Protein AF-A0A2N2QBE4-F1 (afdb_monomer_lite)

pLDDT: mean 78.15, std 9.11, range [34.5, 91.31]

Foldseek 3Di:
DLQVQLVVLQVQLCVVLVVCVVVVNNLCNVLSNLRSNVRSVCSVVPDVVLVPDPVNVVSVVVSVVSVVVVCCDPQCLNPPLSLVLLVVQLVLLCCLCVQAPDPDPVSVVLSVQLNVLSVCLSVVSVVVVVVLVVCCVPVNPVVSVVVVVVCQVQAPPQRSNLVSVVVSCVRGVRSCPPDDPSSVVVSVVSVVRGD

Sequence (195 aa):
MQIAFALLSFISGSFLAFKSGIAGVWWAIPAFLLCGLMVASWFIFGFIQSLKSWIWEFLSGVMMICFVFAVIFHHPGLDTSVQKAHSELFVLFQDIRSQCRSPNLITDDLQLHGMQTCGQASTYGLMDAATELWKAIYFGPGASLLDGANSLANGSNKDRCFEKYVEAKKICPVAFSTLNQETLSTLARMGVTAP

Structure (mmCIF, N/CA/C/O backbone):
data_AF-A0A2N2QBE4-F1
#
_entry.id   AF-A0A2N2QBE4-F1
#
loop_
_atom_site.group_PDB
_atom_site.id
_atom_site.type_symbol
_atom_site.label_atom_id
_atom_site.label_alt_id
_atom_site.label_comp_id
_atom_site.label_asym_id
_atom_site.label_entity_id
_atom_site.label_seq_id
_atom_site.pdbx_PDB_ins_code
_atom_site.Cartn_x
_atom_site.Cartn_y
_atom_site.Cartn_z
_atom_site.occupancy
_atom_site.B_iso_or_equiv
_atom_site.auth_seq_id
_atom_site.auth_comp_id
_atom_site.auth_asym_id
_atom_site.auth_atom_id
_atom_site.pdbx_PDB_model_num
ATOM 1 N N . MET A 1 1 ? 25.974 13.956 -20.849 1.00 77.25 1 MET A N 1
ATOM 2 C CA . MET A 1 1 ? 24.670 14.220 -20.193 1.00 77.25 1 MET A CA 1
ATOM 3 C C . MET A 1 1 ? 23.813 12.958 -20.070 1.00 77.25 1 MET A C 1
ATOM 5 O O . MET A 1 1 ? 23.398 12.648 -18.967 1.00 77.25 1 MET A O 1
ATOM 9 N N . GLN A 1 2 ? 23.616 12.178 -21.140 1.00 81.75 2 GLN A N 1
ATOM 10 C CA . GLN A 1 2 ? 22.804 10.942 -21.131 1.00 81.75 2 GLN A CA 1
ATOM 11 C C . GLN A 1 2 ? 23.247 9.883 -20.098 1.00 81.75 2 GLN A C 1
ATOM 13 O O . GLN A 1 2 ? 22.411 9.332 -19.392 1.00 81.75 2 GLN A O 1
ATOM 18 N N . ILE A 1 3 ? 24.559 9.666 -19.933 1.00 85.00 3 ILE A N 1
ATOM 19 C CA . ILE A 1 3 ? 25.109 8.710 -18.948 1.00 85.00 3 ILE A CA 1
ATOM 20 C C . ILE A 1 3 ? 24.747 9.101 -17.506 1.00 85.00 3 ILE A C 1
ATOM 22 O O . ILE A 1 3 ? 24.450 8.237 -16.687 1.00 85.00 3 ILE A O 1
ATOM 26 N N . ALA A 1 4 ? 24.722 10.402 -17.197 1.00 87.56 4 ALA A N 1
ATOM 27 C CA . ALA A 1 4 ? 24.364 10.879 -15.864 1.00 87.56 4 ALA A CA 1
ATOM 28 C C . ALA A 1 4 ? 22.892 10.575 -15.538 1.00 87.56 4 ALA A C 1
ATOM 30 O O . ALA A 1 4 ? 22.599 10.084 -14.452 1.00 87.56 4 ALA A O 1
ATOM 31 N N . PHE A 1 5 ? 21.979 10.781 -16.496 1.00 86.88 5 PHE A N 1
ATOM 32 C CA . PHE A 1 5 ? 20.566 10.419 -16.337 1.00 86.88 5 PHE A CA 1
ATOM 33 C C . PHE A 1 5 ? 20.359 8.904 -16.221 1.00 86.88 5 PHE A C 1
ATOM 35 O O . PHE A 1 5 ? 19.570 8.460 -15.386 1.00 86.88 5 PHE A O 1
ATOM 42 N N . ALA A 1 6 ? 21.105 8.103 -16.986 1.00 84.88 6 ALA A N 1
ATOM 43 C CA . ALA A 1 6 ? 21.049 6.647 -16.885 1.00 84.88 6 ALA A CA 1
ATOM 44 C C . ALA A 1 6 ? 21.483 6.146 -15.495 1.00 84.88 6 ALA A C 1
ATOM 46 O O . ALA A 1 6 ? 20.780 5.343 -14.882 1.00 84.88 6 ALA A O 1
ATOM 47 N N . LEU A 1 7 ? 22.591 6.673 -14.958 1.00 87.25 7 LEU A N 1
ATOM 48 C CA . LEU A 1 7 ? 23.069 6.329 -13.614 1.00 87.25 7 LEU A CA 1
ATOM 49 C C . LEU A 1 7 ? 22.073 6.742 -12.529 1.00 87.25 7 LEU A C 1
ATOM 51 O O . LEU A 1 7 ? 21.790 5.956 -11.630 1.00 87.25 7 LEU A O 1
ATOM 55 N N . LEU A 1 8 ? 21.502 7.943 -12.631 1.00 89.25 8 LEU A N 1
ATOM 56 C CA . LEU A 1 8 ? 20.540 8.448 -11.650 1.00 89.25 8 LEU A CA 1
ATOM 57 C C . LEU A 1 8 ? 19.269 7.579 -11.614 1.00 89.25 8 LEU A C 1
ATOM 59 O O . LEU A 1 8 ? 18.776 7.250 -10.537 1.00 89.25 8 LEU A O 1
ATOM 63 N N . SER A 1 9 ? 18.806 7.130 -12.784 1.00 86.25 9 SER A N 1
ATOM 64 C CA . SER A 1 9 ? 17.664 6.212 -12.931 1.00 86.25 9 SER A CA 1
ATOM 65 C C . SER A 1 9 ? 17.947 4.817 -12.358 1.00 86.25 9 SER A C 1
ATOM 67 O O . SER A 1 9 ? 17.084 4.193 -11.744 1.00 86.25 9 SER A O 1
ATOM 69 N N . PHE A 1 10 ? 19.169 4.313 -12.533 1.00 89.06 10 PHE A N 1
ATOM 70 C CA . PHE A 1 10 ? 19.567 3.018 -11.983 1.00 89.06 10 PHE A CA 1
ATOM 71 C C . PHE A 1 10 ? 19.723 3.061 -10.454 1.00 89.06 10 PHE A C 1
ATOM 73 O O . PHE A 1 10 ? 19.298 2.140 -9.750 1.00 89.06 10 PHE A O 1
ATOM 80 N N . ILE A 1 11 ? 20.289 4.152 -9.928 1.00 90.31 11 ILE A N 1
ATOM 81 C CA . ILE A 1 11 ? 20.437 4.375 -8.484 1.00 90.31 11 ILE A CA 1
ATOM 82 C C . ILE A 1 11 ? 19.062 4.470 -7.816 1.00 90.31 11 ILE A C 1
ATOM 84 O O . ILE A 1 11 ? 18.855 3.842 -6.778 1.00 90.31 11 ILE A O 1
ATOM 88 N N . SER A 1 12 ? 18.103 5.188 -8.412 1.00 88.56 12 SER A N 1
ATOM 89 C CA . SER A 1 12 ? 16.747 5.285 -7.856 1.00 88.56 12 SER A CA 1
ATOM 90 C C . SER A 1 12 ? 16.028 3.931 -7.843 1.00 88.56 12 SER A C 1
ATOM 92 O O . SER A 1 12 ? 15.445 3.566 -6.821 1.00 88.56 12 SER A O 1
ATOM 94 N N . GLY A 1 13 ? 16.140 3.139 -8.916 1.00 84.25 13 GLY A N 1
ATOM 95 C CA . GLY A 1 13 ? 15.607 1.772 -8.964 1.00 84.25 13 GLY A CA 1
ATOM 96 C C . GLY A 1 13 ? 16.224 0.855 -7.902 1.00 84.25 13 GLY A C 1
ATOM 97 O O . GLY A 1 13 ? 15.510 0.127 -7.213 1.00 84.25 13 GLY A O 1
ATOM 98 N N . SER A 1 14 ? 17.540 0.946 -7.696 1.00 88.25 14 SER A N 1
ATOM 99 C CA . SER A 1 14 ? 18.256 0.167 -6.673 1.00 88.25 14 SER A CA 1
ATOM 100 C C . SER A 1 14 ? 17.854 0.566 -5.249 1.00 88.25 14 SER A C 1
ATOM 102 O O . SER A 1 14 ? 17.670 -0.292 -4.385 1.00 88.25 14 SER A O 1
ATOM 104 N N . PHE A 1 15 ? 17.662 1.865 -5.001 1.00 91.31 15 PHE A N 1
ATOM 105 C CA . PHE A 1 15 ? 17.194 2.374 -3.712 1.00 91.31 15 PHE A CA 1
ATOM 106 C C . PHE A 1 15 ? 15.776 1.884 -3.381 1.00 91.31 15 PHE A C 1
ATOM 108 O O . PHE A 1 15 ? 15.515 1.439 -2.261 1.00 91.31 15 PHE A O 1
ATOM 115 N N . LEU A 1 16 ? 14.868 1.900 -4.364 1.00 86.12 16 LEU A N 1
ATOM 116 C CA . LEU A 1 16 ? 13.511 1.367 -4.212 1.00 86.12 16 LEU A CA 1
ATOM 117 C C . LEU A 1 16 ? 13.516 -0.145 -3.954 1.00 86.12 16 LEU A C 1
ATOM 119 O O . LEU A 1 16 ? 12.806 -0.613 -3.064 1.00 86.12 16 LEU A O 1
ATOM 123 N N . ALA A 1 17 ? 14.362 -0.895 -4.663 1.00 85.50 17 ALA A N 1
ATOM 124 C CA . ALA A 1 17 ? 14.532 -2.329 -4.445 1.00 85.50 17 ALA A CA 1
ATOM 125 C C . ALA A 1 17 ? 15.004 -2.640 -3.013 1.00 85.50 17 ALA A C 1
ATOM 127 O O . ALA A 1 17 ? 14.456 -3.527 -2.358 1.00 85.50 17 ALA A O 1
ATOM 128 N N . PHE A 1 18 ? 15.956 -1.865 -2.486 1.00 89.31 18 PHE A N 1
ATOM 129 C CA . PHE A 1 18 ? 16.427 -2.011 -1.107 1.00 89.31 18 PHE A CA 1
ATOM 130 C C . PHE A 1 18 ? 15.320 -1.730 -0.081 1.00 89.31 18 PHE A C 1
ATOM 132 O O . PHE A 1 18 ? 15.092 -2.535 0.824 1.00 89.31 18 PHE A O 1
ATOM 139 N N . LYS A 1 19 ? 14.572 -0.631 -0.252 1.00 86.06 19 LYS A N 1
ATOM 140 C CA . LYS A 1 19 ? 13.437 -0.293 0.623 1.00 86.06 19 LYS A CA 1
ATOM 141 C C . LYS A 1 19 ? 12.361 -1.386 0.602 1.00 86.06 19 LYS A C 1
ATOM 143 O O . LYS A 1 19 ? 11.826 -1.739 1.650 1.00 86.06 19 LYS A O 1
ATOM 148 N N . SER A 1 20 ? 12.086 -1.950 -0.573 1.00 82.31 20 SER A N 1
ATOM 149 C CA . SER A 1 20 ? 11.148 -3.064 -0.743 1.00 82.31 20 SER A CA 1
ATOM 150 C C . SER A 1 20 ? 11.601 -4.334 -0.020 1.00 82.31 20 SER A C 1
ATOM 152 O O . SER A 1 20 ? 10.779 -5.026 0.580 1.00 82.31 20 SER A O 1
ATOM 154 N N . GLY A 1 21 ? 12.906 -4.627 -0.036 1.00 82.19 21 GLY A N 1
ATOM 155 C CA . GLY A 1 21 ? 13.478 -5.756 0.698 1.00 82.19 21 GLY A CA 1
ATOM 156 C C . GLY A 1 21 ? 13.305 -5.621 2.210 1.00 82.19 21 GLY A C 1
ATOM 157 O O . GLY A 1 21 ? 12.902 -6.578 2.865 1.00 82.19 21 GLY A O 1
ATOM 158 N N . ILE A 1 22 ? 13.507 -4.418 2.757 1.00 85.00 22 ILE A N 1
ATOM 159 C CA . ILE A 1 22 ? 13.263 -4.142 4.185 1.00 85.00 22 ILE A CA 1
ATOM 160 C C . ILE A 1 22 ? 11.777 -4.293 4.534 1.00 85.00 22 ILE A C 1
ATOM 162 O O . ILE A 1 22 ? 11.444 -4.806 5.599 1.00 85.00 22 ILE A O 1
ATOM 166 N N . ALA A 1 23 ? 10.880 -3.890 3.632 1.00 74.31 23 ALA A N 1
ATOM 167 C CA . ALA A 1 23 ? 9.438 -4.045 3.814 1.00 74.31 23 ALA A CA 1
ATOM 168 C C . ALA A 1 23 ? 8.954 -5.511 3.717 1.00 74.31 23 ALA A C 1
ATOM 170 O O . ALA A 1 23 ? 7.768 -5.769 3.910 1.00 74.31 23 ALA A O 1
ATOM 171 N N . GLY A 1 24 ? 9.842 -6.471 3.421 1.00 74.88 24 GLY A N 1
ATOM 172 C CA . GLY A 1 24 ? 9.498 -7.888 3.273 1.00 74.88 24 GLY A CA 1
ATOM 173 C C . GLY A 1 24 ? 8.773 -8.219 1.965 1.00 74.88 24 GLY A C 1
ATOM 174 O O . GLY A 1 24 ? 8.247 -9.320 1.813 1.00 74.88 24 GLY A O 1
ATOM 175 N N . VAL A 1 25 ? 8.751 -7.289 1.007 1.00 76.00 25 VAL A N 1
ATOM 176 C CA . VAL A 1 25 ? 8.071 -7.436 -0.286 1.00 76.00 25 VAL A CA 1
ATOM 177 C C . VAL A 1 25 ? 9.084 -7.930 -1.322 1.00 76.00 25 VAL A C 1
ATOM 179 O O . VAL A 1 25 ? 9.572 -7.182 -2.174 1.00 76.00 25 VAL A O 1
ATOM 182 N N . TRP A 1 26 ? 9.456 -9.207 -1.212 1.00 78.31 26 TRP A N 1
ATOM 183 C CA . TRP A 1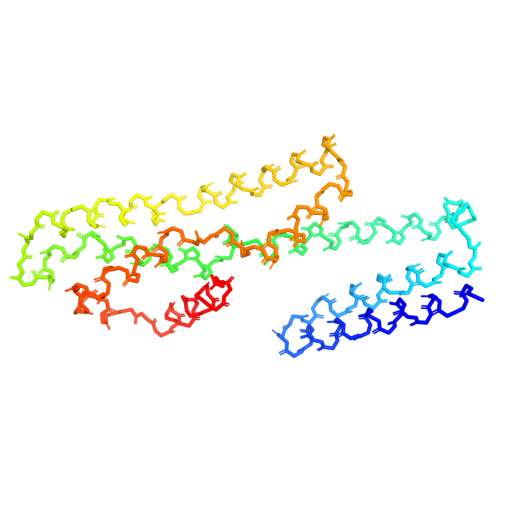 26 ? 10.558 -9.810 -1.977 1.00 78.31 26 TRP A CA 1
ATOM 184 C C . TRP A 1 26 ? 10.306 -9.857 -3.489 1.00 78.31 26 TRP A C 1
ATOM 186 O O . TRP A 1 26 ? 11.241 -9.718 -4.276 1.00 78.31 26 TRP A O 1
ATOM 196 N N . TRP A 1 27 ? 9.046 -9.990 -3.910 1.00 75.94 27 TRP A N 1
ATOM 197 C CA . TRP A 1 27 ? 8.657 -10.020 -5.325 1.00 75.94 27 TRP A CA 1
ATOM 198 C C . TRP A 1 27 ? 8.819 -8.674 -6.040 1.00 75.94 27 TRP A C 1
ATOM 200 O O . TRP A 1 27 ? 8.993 -8.649 -7.256 1.00 75.94 27 TRP A O 1
ATOM 210 N N . ALA A 1 28 ? 8.813 -7.556 -5.312 1.00 76.38 28 ALA A N 1
ATOM 211 C CA . ALA A 1 28 ? 8.951 -6.230 -5.913 1.00 76.38 28 ALA A CA 1
ATOM 212 C C . ALA A 1 28 ? 10.421 -5.820 -6.150 1.00 76.38 28 ALA A C 1
ATOM 214 O O . ALA A 1 28 ? 10.692 -4.958 -6.984 1.00 76.38 28 ALA A O 1
ATOM 215 N N . ILE A 1 29 ? 11.387 -6.486 -5.503 1.00 81.06 29 ILE A N 1
ATOM 216 C CA . ILE A 1 29 ? 12.831 -6.261 -5.699 1.00 81.06 29 ILE A CA 1
ATOM 217 C C . ILE A 1 29 ? 13.250 -6.415 -7.177 1.00 81.06 29 ILE A C 1
ATOM 219 O O . ILE A 1 29 ? 13.804 -5.459 -7.732 1.00 81.06 29 ILE A O 1
ATOM 223 N N . PRO A 1 30 ? 13.000 -7.562 -7.851 1.00 82.69 30 PRO A N 1
ATOM 224 C CA . PRO A 1 30 ? 13.382 -7.722 -9.253 1.00 82.69 30 PRO A CA 1
ATOM 225 C C . PRO A 1 30 ? 12.632 -6.750 -10.170 1.00 82.69 30 PRO A C 1
ATOM 227 O O . PRO A 1 30 ? 13.209 -6.288 -11.151 1.00 82.69 30 PRO A O 1
ATOM 230 N N . ALA A 1 31 ? 11.391 -6.381 -9.835 1.00 81.50 31 ALA A N 1
ATOM 231 C CA . ALA A 1 31 ? 10.613 -5.428 -10.620 1.00 81.50 31 ALA A CA 1
ATOM 232 C C . ALA A 1 31 ? 11.242 -4.022 -10.604 1.00 81.50 31 ALA A C 1
ATOM 234 O O . ALA A 1 31 ? 11.448 -3.422 -11.658 1.00 81.50 31 ALA A O 1
ATOM 235 N N . PHE A 1 32 ? 11.633 -3.511 -9.430 1.00 84.25 32 PHE A N 1
ATOM 236 C CA . PHE A 1 32 ? 12.269 -2.193 -9.323 1.00 84.25 32 PHE A CA 1
ATOM 237 C C . PHE A 1 32 ? 13.641 -2.133 -10.001 1.00 84.25 32 PHE A C 1
ATOM 239 O O . PHE A 1 32 ? 13.942 -1.152 -10.686 1.00 84.25 32 PHE A O 1
ATOM 246 N N . LEU A 1 33 ? 14.452 -3.187 -9.866 1.00 86.06 33 LEU A N 1
ATOM 247 C CA . LEU A 1 33 ? 15.745 -3.271 -10.552 1.00 86.06 33 LEU A CA 1
ATOM 248 C C . LEU A 1 33 ? 15.580 -3.291 -12.072 1.00 86.06 33 LEU A C 1
ATOM 250 O O . LEU A 1 33 ? 16.308 -2.599 -12.786 1.00 86.06 33 LEU A O 1
ATOM 254 N N . LEU A 1 34 ? 14.612 -4.059 -12.566 1.00 85.88 34 LEU A N 1
ATOM 255 C CA . LEU A 1 34 ? 14.399 -4.227 -13.996 1.00 85.88 34 LEU A CA 1
ATOM 256 C C . LEU A 1 34 ? 13.769 -2.968 -14.619 1.00 85.88 34 LEU A C 1
ATOM 258 O O . LEU A 1 34 ? 14.213 -2.549 -15.686 1.00 85.88 34 LEU A O 1
ATOM 262 N N . CYS A 1 35 ? 12.880 -2.263 -13.908 1.00 84.50 35 CYS A N 1
ATOM 263 C CA . CYS A 1 35 ? 12.447 -0.913 -14.294 1.00 84.50 35 CYS A CA 1
ATOM 264 C C . CYS A 1 35 ? 13.616 0.082 -14.354 1.00 84.50 35 CYS A C 1
ATOM 266 O O . CYS A 1 35 ? 13.744 0.814 -15.335 1.00 84.50 35 CYS A O 1
ATOM 268 N N . GLY A 1 36 ? 14.494 0.100 -13.344 1.00 85.12 36 GLY A N 1
ATOM 269 C CA . GLY A 1 36 ? 15.669 0.979 -13.332 1.00 85.12 36 GLY A CA 1
ATOM 270 C C . GLY A 1 36 ? 16.608 0.720 -14.515 1.00 85.12 36 GLY A C 1
ATOM 271 O O . GLY A 1 36 ? 17.068 1.661 -15.163 1.00 85.12 36 GLY A O 1
ATOM 272 N N . LEU A 1 37 ? 16.838 -0.555 -14.848 1.00 86.81 37 LEU A N 1
ATOM 273 C CA . LEU A 1 37 ? 17.624 -0.972 -16.013 1.00 86.81 37 LEU A CA 1
ATOM 274 C C . LEU A 1 37 ? 16.976 -0.571 -17.341 1.00 86.81 37 LEU A C 1
ATOM 276 O O . LEU A 1 37 ? 17.679 -0.106 -18.241 1.00 86.81 37 LEU A O 1
ATOM 280 N N . MET A 1 38 ? 15.655 -0.707 -17.472 1.00 84.31 38 MET A N 1
ATOM 281 C CA . MET A 1 38 ? 14.922 -0.270 -18.665 1.00 84.31 38 MET A CA 1
ATOM 282 C C . MET A 1 38 ? 15.018 1.250 -18.842 1.00 84.31 38 MET A C 1
ATOM 284 O O . MET A 1 38 ? 15.425 1.741 -19.890 1.00 84.31 38 MET A O 1
ATOM 288 N N . VAL A 1 39 ? 14.763 2.038 -17.801 1.00 85.62 39 VAL A N 1
ATOM 289 C CA . VAL A 1 39 ? 14.874 3.499 -17.928 1.00 85.62 39 VAL A CA 1
ATOM 290 C C . VAL A 1 39 ? 16.316 3.920 -18.248 1.00 85.62 39 VAL A C 1
ATOM 292 O O . VAL A 1 39 ? 16.537 4.764 -19.117 1.00 85.62 39 VAL A O 1
ATOM 295 N N . ALA A 1 40 ? 17.317 3.290 -17.625 1.00 85.62 40 ALA A N 1
ATOM 296 C CA . ALA A 1 40 ? 18.724 3.580 -17.897 1.00 85.62 40 ALA A CA 1
ATOM 297 C C . ALA A 1 40 ? 19.132 3.253 -19.344 1.00 85.62 40 ALA A C 1
ATOM 299 O O . ALA A 1 40 ? 19.816 4.044 -19.994 1.00 85.62 40 ALA A O 1
ATOM 300 N N . SER A 1 41 ? 18.689 2.111 -19.872 1.00 82.75 41 SER A N 1
ATOM 301 C CA . SER A 1 41 ? 19.000 1.696 -21.244 1.00 82.75 41 SER A CA 1
ATOM 302 C C . SER A 1 41 ? 18.270 2.538 -22.298 1.00 82.75 41 SER A C 1
ATOM 304 O O . SER A 1 41 ? 18.850 2.800 -23.353 1.00 82.75 41 SER A O 1
ATOM 306 N N . TRP A 1 42 ? 17.092 3.089 -21.989 1.00 84.19 42 TRP A N 1
ATOM 307 C CA . TRP A 1 42 ? 16.433 4.103 -22.825 1.00 84.19 42 TRP A CA 1
ATOM 308 C C . TRP A 1 42 ? 17.287 5.354 -23.043 1.00 84.19 42 TRP A C 1
ATOM 310 O O . TRP A 1 42 ? 17.366 5.852 -24.168 1.00 84.19 42 TRP A O 1
ATOM 320 N N . PHE A 1 43 ? 17.962 5.848 -22.002 1.00 85.31 43 PHE A N 1
ATOM 321 C CA . PHE A 1 43 ? 18.844 7.013 -22.127 1.00 85.31 43 PHE A CA 1
ATOM 322 C C . PHE A 1 43 ? 20.120 6.725 -22.929 1.00 85.31 43 PHE A C 1
ATOM 324 O O . PHE A 1 43 ? 20.677 7.653 -23.514 1.00 85.31 43 PHE A O 1
ATOM 331 N N . ILE A 1 44 ? 20.580 5.469 -22.963 1.00 84.62 44 ILE A N 1
ATOM 332 C CA . ILE A 1 44 ? 21.813 5.062 -23.657 1.00 84.62 44 ILE A CA 1
ATOM 333 C C . ILE A 1 44 ? 21.558 4.788 -25.144 1.00 84.62 44 ILE A C 1
ATOM 335 O O . ILE A 1 44 ? 22.287 5.301 -25.988 1.00 84.62 44 ILE A O 1
ATOM 339 N N . PHE A 1 45 ? 20.533 3.997 -25.474 1.00 82.75 45 PHE A N 1
ATOM 340 C CA . PHE A 1 45 ? 20.248 3.575 -26.855 1.00 82.75 45 PHE A CA 1
ATOM 341 C C . PHE A 1 45 ? 19.285 4.510 -27.596 1.00 82.75 45 PHE A C 1
ATOM 343 O O . PHE A 1 45 ? 19.156 4.440 -28.815 1.00 82.75 45 PHE A O 1
ATOM 350 N N . GLY A 1 46 ? 18.604 5.399 -26.875 1.00 78.12 46 GLY A N 1
ATOM 351 C CA . GLY A 1 46 ? 17.579 6.265 -27.436 1.00 78.12 46 GLY A CA 1
ATOM 352 C C . GLY A 1 46 ? 16.220 5.571 -27.580 1.00 78.12 46 GLY A C 1
ATOM 353 O O . GLY A 1 46 ? 16.097 4.357 -27.782 1.00 78.12 46 GLY A O 1
ATOM 354 N N . PHE A 1 47 ? 15.167 6.382 -27.483 1.00 75.38 47 PHE A N 1
ATOM 355 C CA . PHE A 1 47 ? 13.776 5.926 -27.412 1.00 75.38 47 PHE A CA 1
ATOM 356 C C . PHE A 1 47 ? 13.329 5.154 -28.665 1.00 75.38 47 PHE A C 1
ATOM 358 O O . PHE A 1 47 ? 12.747 4.076 -28.571 1.00 75.38 47 PHE A O 1
ATOM 365 N N . ILE A 1 48 ? 13.666 5.665 -29.853 1.00 76.12 48 ILE A N 1
ATOM 366 C CA . ILE A 1 48 ? 13.179 5.124 -31.133 1.00 76.12 48 ILE A CA 1
ATOM 367 C C . ILE A 1 48 ? 13.798 3.755 -31.453 1.00 76.12 48 ILE A C 1
ATOM 369 O O . ILE A 1 48 ? 13.115 2.876 -31.975 1.00 76.12 48 ILE A O 1
ATOM 373 N N . GLN A 1 49 ? 15.078 3.548 -31.129 1.00 77.06 49 GLN A N 1
ATOM 374 C CA . GLN A 1 49 ? 15.740 2.254 -31.336 1.00 77.06 49 GLN A CA 1
ATOM 375 C C . GLN A 1 49 ? 15.265 1.198 -30.338 1.00 77.06 49 GLN A C 1
ATOM 377 O O . GLN A 1 49 ? 15.144 0.030 -30.703 1.00 77.06 49 GLN A O 1
ATOM 382 N N . SER A 1 50 ? 14.926 1.609 -29.116 1.00 73.31 50 SER A N 1
ATOM 383 C CA . SER A 1 50 ? 14.403 0.697 -28.097 1.00 73.31 50 SER A CA 1
ATOM 384 C C . SER A 1 50 ? 13.017 0.158 -28.465 1.00 73.31 50 SER A C 1
ATOM 386 O O . SER A 1 50 ? 12.756 -1.020 -28.265 1.00 73.31 50 SER A O 1
ATOM 388 N N . LEU A 1 51 ? 12.160 0.968 -29.098 1.00 74.38 51 LEU A N 1
ATOM 389 C CA . LEU A 1 51 ? 10.824 0.537 -29.537 1.00 74.38 51 LEU A CA 1
ATOM 390 C C . LEU A 1 51 ? 10.830 -0.502 -30.671 1.00 74.38 51 LEU A C 1
ATOM 392 O O . LEU A 1 51 ? 9.853 -1.221 -30.833 1.00 74.38 51 LEU A O 1
ATOM 396 N N . LYS A 1 52 ? 11.900 -0.585 -31.473 1.00 80.75 52 LYS A N 1
ATOM 397 C CA . LYS A 1 52 ? 11.984 -1.530 -32.605 1.00 80.75 52 LYS A CA 1
ATOM 398 C C . LYS A 1 52 ? 12.515 -2.912 -32.231 1.00 80.75 52 LYS A C 1
ATOM 400 O O . LYS A 1 52 ? 12.506 -3.811 -33.068 1.00 80.75 52 LYS A O 1
ATOM 405 N N . SER A 1 53 ? 13.042 -3.077 -31.024 1.00 84.69 53 SER A N 1
ATOM 406 C CA . SER A 1 53 ? 13.674 -4.325 -30.617 1.00 84.69 53 SER A CA 1
ATOM 407 C C . SER A 1 53 ? 12.650 -5.261 -29.981 1.00 84.69 53 SER A C 1
ATOM 409 O O . SER A 1 53 ? 12.038 -4.926 -28.972 1.00 84.69 53 SER A O 1
ATOM 411 N N . TRP A 1 54 ? 12.538 -6.474 -30.525 1.00 86.50 54 TRP A N 1
ATOM 412 C CA . TRP A 1 54 ? 11.736 -7.576 -29.971 1.00 86.50 54 TRP A CA 1
ATOM 413 C C . TRP A 1 54 ? 11.980 -7.787 -28.466 1.00 86.50 54 TRP A C 1
ATOM 415 O O . TRP A 1 54 ? 11.063 -8.109 -27.715 1.00 86.50 54 TRP A O 1
ATOM 425 N N . ILE A 1 55 ? 13.225 -7.582 -28.010 1.00 84.25 55 ILE A N 1
ATOM 426 C CA . ILE A 1 55 ? 13.609 -7.807 -26.611 1.00 84.25 55 ILE A CA 1
ATOM 427 C C . ILE A 1 55 ? 12.838 -6.846 -25.707 1.00 84.25 55 ILE A C 1
ATOM 429 O O . ILE A 1 55 ? 12.381 -7.237 -24.640 1.00 84.25 55 ILE A O 1
ATOM 433 N N . TRP A 1 56 ? 12.667 -5.601 -26.147 1.00 81.62 56 TRP A N 1
ATOM 434 C CA . TRP A 1 56 ? 11.976 -4.564 -25.393 1.00 81.62 56 TRP A CA 1
ATOM 435 C C . TRP A 1 56 ? 10.471 -4.769 -25.338 1.00 81.62 56 TRP A C 1
ATOM 437 O O . TRP A 1 56 ? 9.867 -4.491 -24.306 1.00 81.62 56 TRP A O 1
ATOM 447 N N . GLU A 1 57 ? 9.886 -5.277 -26.417 1.00 82.25 57 GLU A N 1
ATOM 448 C CA . GLU A 1 57 ? 8.470 -5.635 -26.469 1.00 82.25 57 GLU A CA 1
ATOM 449 C C . GLU A 1 57 ? 8.160 -6.816 -25.539 1.00 82.25 57 GLU A C 1
ATOM 451 O O . GLU A 1 57 ? 7.201 -6.779 -24.770 1.00 82.25 57 GLU A O 1
ATOM 456 N N . PHE A 1 58 ? 9.027 -7.831 -25.514 1.00 85.75 58 PHE A N 1
ATOM 457 C CA . PHE A 1 58 ? 8.892 -8.936 -24.567 1.00 85.75 58 PHE A CA 1
ATOM 458 C C . PHE A 1 58 ? 9.056 -8.463 -23.115 1.00 85.75 58 PHE A C 1
ATOM 460 O O . PHE A 1 58 ? 8.257 -8.807 -22.243 1.00 85.75 58 PHE A O 1
ATOM 467 N N . LEU A 1 59 ? 10.077 -7.645 -22.850 1.00 82.69 59 LEU A N 1
ATOM 468 C CA . LEU A 1 59 ? 10.386 -7.162 -21.506 1.00 82.69 59 LEU A CA 1
ATOM 469 C C . LEU A 1 59 ? 9.281 -6.246 -20.955 1.00 82.69 59 LEU A C 1
ATOM 471 O O . LEU A 1 59 ? 8.937 -6.343 -19.777 1.00 82.69 59 LEU A O 1
ATOM 475 N N . SER A 1 60 ? 8.688 -5.399 -21.804 1.00 80.62 60 SER A N 1
ATOM 476 C CA . SER A 1 60 ? 7.547 -4.558 -21.428 1.00 80.62 60 SER A CA 1
ATOM 477 C C . SER A 1 60 ? 6.284 -5.385 -21.174 1.00 80.62 60 SER A C 1
ATOM 479 O O . SER A 1 60 ? 5.569 -5.106 -20.212 1.00 80.62 60 SER A O 1
ATOM 481 N N . GLY A 1 61 ? 6.045 -6.446 -21.953 1.00 82.25 61 GLY A N 1
ATOM 482 C CA . GLY A 1 61 ? 4.950 -7.390 -21.720 1.00 82.25 61 GLY A CA 1
ATOM 483 C C . GLY A 1 61 ? 5.073 -8.118 -20.378 1.00 82.25 61 GLY A C 1
ATOM 484 O O . GLY A 1 61 ? 4.118 -8.155 -19.602 1.00 82.25 61 GLY A O 1
ATOM 485 N N . VAL A 1 62 ? 6.265 -8.631 -20.053 1.00 82.81 62 VAL A N 1
ATOM 486 C CA . VAL A 1 62 ? 6.539 -9.255 -18.743 1.00 82.81 62 VAL A CA 1
ATOM 487 C C . VAL A 1 62 ? 6.321 -8.252 -17.611 1.00 82.81 62 VAL A C 1
ATOM 489 O O . VAL A 1 62 ? 5.682 -8.578 -16.613 1.00 82.81 62 VAL A O 1
ATOM 492 N N . MET A 1 63 ? 6.789 -7.016 -17.786 1.00 79.38 63 MET A N 1
ATOM 493 C CA . MET A 1 63 ? 6.572 -5.946 -16.817 1.00 79.38 63 MET A CA 1
ATOM 494 C C . MET A 1 63 ? 5.096 -5.643 -16.603 1.00 79.38 63 MET A C 1
ATOM 496 O O . MET A 1 63 ? 4.655 -5.567 -15.459 1.00 79.38 63 MET A O 1
ATOM 500 N N . MET A 1 64 ? 4.318 -5.524 -17.677 1.00 79.12 64 MET A N 1
ATOM 501 C CA . MET A 1 64 ? 2.877 -5.301 -17.591 1.00 79.12 64 MET A CA 1
ATOM 502 C C . MET A 1 64 ? 2.196 -6.407 -16.779 1.00 79.12 64 MET A C 1
ATOM 504 O O . MET A 1 64 ? 1.411 -6.105 -15.884 1.00 79.12 64 MET A O 1
ATOM 508 N N . ILE A 1 65 ? 2.546 -7.672 -17.021 1.00 78.00 65 ILE A N 1
ATOM 509 C CA . ILE A 1 65 ? 2.023 -8.808 -16.253 1.00 78.00 65 ILE A CA 1
ATOM 510 C C . ILE A 1 65 ? 2.412 -8.683 -14.773 1.00 78.00 65 ILE A C 1
ATOM 512 O O . ILE A 1 65 ? 1.544 -8.774 -13.906 1.00 78.00 65 ILE A O 1
ATOM 516 N N . CYS A 1 66 ? 3.684 -8.413 -14.467 1.00 77.50 66 CYS A N 1
ATOM 517 C CA . CYS A 1 66 ? 4.144 -8.212 -13.091 1.00 77.50 66 CYS A CA 1
ATOM 518 C C . CYS A 1 66 ? 3.416 -7.057 -12.390 1.00 77.50 66 CYS A C 1
ATOM 520 O O . CYS A 1 66 ? 3.059 -7.200 -11.224 1.00 77.50 66 CYS A O 1
ATOM 522 N N . PHE A 1 67 ? 3.158 -5.946 -13.085 1.00 71.62 67 PHE A N 1
ATOM 523 C CA . PHE A 1 67 ? 2.399 -4.818 -12.544 1.00 71.62 67 PHE A CA 1
ATOM 524 C C . PHE A 1 67 ? 0.942 -5.184 -12.275 1.00 71.62 67 PHE A C 1
ATOM 526 O O . PHE A 1 67 ? 0.437 -4.864 -11.205 1.00 71.62 67 PHE A O 1
ATOM 533 N N . VAL A 1 68 ? 0.280 -5.895 -13.190 1.00 74.31 68 VAL A N 1
ATOM 534 C CA . VAL A 1 68 ? -1.097 -6.369 -12.979 1.00 74.31 68 VAL A CA 1
ATOM 535 C C . VAL A 1 68 ? -1.162 -7.277 -11.750 1.00 74.31 68 VAL A C 1
ATOM 537 O O . VAL A 1 68 ? -2.004 -7.068 -10.879 1.00 74.31 68 VAL A O 1
ATOM 540 N N . PHE A 1 69 ? -0.236 -8.232 -11.622 1.00 72.88 69 PHE A N 1
ATOM 541 C CA . PHE A 1 69 ? -0.157 -9.081 -10.433 1.00 72.88 69 PHE A CA 1
ATOM 542 C C . PHE A 1 69 ? 0.144 -8.280 -9.165 1.00 72.88 69 PHE A C 1
ATOM 544 O O . PHE A 1 69 ? -0.500 -8.503 -8.144 1.00 72.88 69 PHE A O 1
ATOM 551 N N . ALA A 1 70 ? 1.076 -7.328 -9.219 1.00 70.31 70 ALA A N 1
ATOM 552 C CA . ALA A 1 70 ? 1.399 -6.478 -8.079 1.00 70.31 70 ALA A CA 1
ATOM 553 C C . ALA A 1 70 ? 0.182 -5.666 -7.618 1.00 70.31 70 ALA A C 1
ATOM 555 O O . ALA A 1 70 ? -0.090 -5.623 -6.424 1.00 70.31 70 ALA A O 1
ATOM 556 N N . VAL A 1 71 ? -0.585 -5.086 -8.547 1.00 68.19 71 VAL A N 1
ATOM 557 C CA . VAL A 1 71 ? -1.824 -4.363 -8.229 1.00 68.19 71 VAL A CA 1
ATOM 558 C C . VAL A 1 71 ? -2.833 -5.301 -7.572 1.00 68.19 71 VAL A C 1
ATOM 560 O O . VAL A 1 71 ? -3.370 -4.957 -6.529 1.00 68.19 71 VAL A O 1
ATOM 563 N N . ILE A 1 72 ? -3.046 -6.506 -8.107 1.00 69.06 72 ILE A N 1
ATOM 564 C CA . ILE A 1 72 ? -3.997 -7.475 -7.535 1.00 69.06 72 ILE A CA 1
ATOM 565 C C . ILE A 1 72 ? -3.584 -7.900 -6.117 1.00 69.06 72 ILE A C 1
ATOM 567 O O . ILE A 1 72 ? -4.426 -7.945 -5.225 1.00 69.06 72 ILE A O 1
ATOM 571 N N . PHE A 1 73 ? -2.300 -8.183 -5.888 1.00 67.56 73 PHE A N 1
ATOM 572 C CA . PHE A 1 73 ? -1.801 -8.654 -4.590 1.00 67.56 73 PHE A CA 1
ATOM 573 C C . PHE A 1 73 ? -1.576 -7.546 -3.553 1.00 67.56 73 PHE A C 1
ATOM 575 O O . PHE A 1 73 ? -1.389 -7.855 -2.378 1.00 67.56 73 PHE A O 1
ATOM 582 N N . HIS A 1 74 ? -1.532 -6.274 -3.951 1.00 64.38 74 HIS A N 1
ATOM 583 C CA . HIS A 1 74 ? -1.362 -5.142 -3.027 1.00 64.38 74 HIS A CA 1
ATOM 584 C C . HIS A 1 74 ? -2.586 -4.237 -2.926 1.00 64.38 74 HIS A C 1
ATOM 586 O O . HIS A 1 74 ? -2.560 -3.284 -2.148 1.00 64.38 74 HIS A O 1
ATOM 592 N N . HIS A 1 75 ? -3.668 -4.516 -3.656 1.00 66.25 75 HIS A N 1
ATOM 593 C CA . HIS A 1 75 ? -4.885 -3.741 -3.488 1.00 66.25 75 HIS A CA 1
ATOM 594 C C . HIS A 1 75 ? -5.511 -4.044 -2.114 1.00 66.25 75 HIS A C 1
ATOM 596 O O . HIS A 1 75 ? -5.811 -5.208 -1.836 1.00 66.25 75 HIS A O 1
ATOM 602 N N . PRO A 1 76 ? -5.797 -3.033 -1.271 1.00 62.00 76 PRO A N 1
ATOM 603 C CA . PRO A 1 76 ? -6.404 -3.241 0.050 1.00 62.00 76 PRO A CA 1
ATOM 604 C C . PRO A 1 76 ? -7.764 -3.951 -0.033 1.00 62.00 76 PRO A C 1
ATOM 606 O O . PRO A 1 76 ? -8.143 -4.698 0.862 1.00 62.00 76 PRO A O 1
ATOM 609 N N . GLY A 1 77 ? -8.469 -3.794 -1.158 1.00 61.56 77 GLY A N 1
ATOM 610 C CA . GLY A 1 77 ? -9.720 -4.505 -1.443 1.00 61.56 77 GLY A CA 1
ATOM 611 C C . GLY A 1 77 ? -9.585 -6.022 -1.648 1.00 61.56 77 GLY A C 1
ATOM 612 O O . GLY A 1 77 ? -10.597 -6.712 -1.573 1.00 61.56 77 GLY A O 1
ATOM 613 N N . LEU A 1 78 ? -8.380 -6.548 -1.892 1.00 63.12 78 LEU A N 1
ATOM 614 C CA . LEU A 1 78 ? -8.091 -7.978 -2.103 1.00 63.12 78 LEU A CA 1
ATOM 615 C C . LEU A 1 78 ? -7.224 -8.585 -0.987 1.00 63.12 78 LEU A C 1
ATOM 617 O O . LEU A 1 78 ? -7.031 -9.800 -0.958 1.00 63.12 78 LEU A O 1
ATOM 621 N N . ASP A 1 79 ? -6.731 -7.769 -0.051 1.00 71.31 79 ASP A N 1
ATOM 622 C CA . ASP A 1 79 ? -6.000 -8.258 1.112 1.00 71.31 79 ASP A CA 1
ATOM 623 C C . ASP A 1 79 ? -6.976 -8.900 2.106 1.00 71.31 79 ASP A C 1
ATOM 625 O O . ASP A 1 79 ? -7.782 -8.238 2.770 1.00 71.31 79 ASP A O 1
ATOM 629 N N . THR A 1 80 ? -6.891 -10.223 2.227 1.00 75.94 80 THR A N 1
ATOM 630 C CA . THR A 1 80 ? -7.723 -11.008 3.144 1.00 75.94 80 THR A CA 1
ATOM 631 C C . THR A 1 80 ? -7.575 -10.562 4.598 1.00 75.94 80 THR A C 1
ATOM 633 O O . THR A 1 80 ? -8.526 -10.684 5.367 1.00 75.94 80 THR A O 1
ATOM 636 N N . SER A 1 81 ? -6.414 -10.028 4.993 1.00 77.56 81 SER A N 1
ATOM 637 C CA . SER A 1 81 ? -6.186 -9.546 6.361 1.00 77.56 81 SER A CA 1
ATOM 638 C C . SER A 1 81 ? -6.940 -8.243 6.643 1.00 77.56 81 SER A C 1
ATOM 640 O O . SER A 1 81 ? -7.498 -8.073 7.729 1.00 77.56 81 SER A O 1
ATOM 642 N N . VAL A 1 82 ? -7.029 -7.359 5.646 1.00 76.94 82 VAL A N 1
ATOM 643 C CA . VAL A 1 82 ? -7.788 -6.105 5.714 1.00 76.94 82 VAL A CA 1
ATOM 644 C C . VAL A 1 82 ? -9.284 -6.408 5.691 1.00 76.94 82 VAL A C 1
ATOM 646 O O . VAL A 1 82 ? -10.017 -5.945 6.564 1.00 76.94 82 VAL A O 1
ATOM 649 N N . GLN A 1 83 ? -9.742 -7.283 4.790 1.00 80.44 83 GLN A N 1
ATOM 650 C CA . GLN A 1 83 ? -11.142 -7.728 4.761 1.00 80.44 83 GLN A CA 1
ATOM 651 C C . GLN A 1 83 ? -11.577 -8.367 6.087 1.00 80.44 83 GLN A C 1
ATOM 653 O O . GLN A 1 83 ? -12.655 -8.054 6.600 1.00 80.44 83 GLN A O 1
ATOM 658 N N . LYS A 1 84 ? -10.724 -9.212 6.680 1.00 83.88 84 LYS A N 1
ATOM 659 C CA . LYS A 1 84 ? -10.965 -9.799 8.003 1.00 83.88 84 LYS A CA 1
ATOM 660 C C . LYS A 1 84 ? -11.091 -8.709 9.069 1.00 83.88 84 LYS A C 1
ATOM 662 O O . LYS A 1 84 ? -12.059 -8.731 9.825 1.00 83.88 84 LYS A O 1
ATOM 667 N N . ALA A 1 85 ? -10.201 -7.715 9.072 1.00 83.50 85 ALA A N 1
ATOM 668 C CA . ALA A 1 85 ? -10.267 -6.593 10.006 1.00 83.50 85 ALA A CA 1
ATOM 669 C C . ALA A 1 85 ? -11.569 -5.781 9.882 1.00 83.50 85 ALA A C 1
ATOM 671 O O . ALA A 1 85 ? -12.193 -5.475 10.897 1.00 83.50 85 ALA A O 1
ATOM 672 N N . HIS A 1 86 ? -12.025 -5.485 8.661 1.00 84.88 86 HIS A N 1
ATOM 673 C CA . HIS A 1 86 ? -13.312 -4.810 8.449 1.00 84.88 86 HIS A CA 1
ATOM 674 C C . HIS A 1 86 ? -14.497 -5.661 8.914 1.00 84.88 86 HIS A C 1
ATOM 676 O O . HIS A 1 86 ? -15.432 -5.123 9.505 1.00 84.88 86 HIS A O 1
ATOM 682 N N . SER A 1 87 ? -14.453 -6.979 8.690 1.00 85.44 87 SER A N 1
ATOM 683 C CA . SER A 1 87 ? -15.511 -7.892 9.136 1.00 85.44 87 SER A CA 1
ATOM 684 C C . SER A 1 87 ? -15.587 -7.999 10.663 1.00 85.44 87 SER A C 1
ATOM 686 O O . SER A 1 87 ? -16.679 -7.964 11.223 1.00 85.44 87 SER A O 1
ATOM 688 N N . GLU A 1 88 ? -14.442 -8.037 11.352 1.00 86.19 88 GLU A N 1
ATOM 689 C CA . GLU A 1 88 ? -14.388 -8.035 12.817 1.00 86.19 88 GLU A CA 1
ATOM 690 C C . GLU A 1 88 ? -14.896 -6.704 13.384 1.00 86.19 88 GLU A C 1
ATOM 692 O O . GLU A 1 88 ? -15.709 -6.697 14.307 1.00 86.19 88 GLU A O 1
ATOM 697 N N . LEU A 1 89 ? -14.492 -5.571 12.797 1.00 85.25 89 LEU A N 1
ATOM 698 C CA . LEU A 1 89 ? -15.009 -4.258 13.189 1.00 85.25 89 LEU A CA 1
ATOM 699 C C . LEU A 1 89 ? -16.518 -4.145 12.963 1.00 85.25 89 LEU A C 1
ATOM 701 O O . LEU A 1 89 ? -17.212 -3.603 13.818 1.00 85.25 89 LEU A O 1
ATOM 705 N N . PHE A 1 90 ? -17.038 -4.677 11.857 1.00 88.31 90 PHE A N 1
ATOM 706 C CA . PHE A 1 90 ? -18.472 -4.684 11.572 1.00 88.31 90 PHE A CA 1
ATOM 707 C C . PHE A 1 90 ? -19.272 -5.402 12.668 1.00 88.31 90 PHE A C 1
ATOM 709 O O . PHE A 1 90 ? -20.267 -4.858 13.145 1.00 88.31 90 PHE A O 1
ATOM 716 N N . VAL A 1 91 ? -18.811 -6.575 13.116 1.00 88.06 91 VAL A N 1
ATOM 717 C CA . VAL A 1 91 ? -19.445 -7.319 14.221 1.00 88.06 91 VAL A CA 1
ATOM 718 C C . VAL A 1 91 ? -19.350 -6.536 15.536 1.00 88.06 91 VAL A C 1
ATOM 720 O O . VAL A 1 91 ? -20.335 -6.414 16.258 1.00 88.06 91 VAL A O 1
ATOM 723 N N . LEU A 1 92 ? -18.207 -5.910 15.827 1.00 86.25 92 LEU A N 1
ATOM 724 C CA . LEU A 1 92 ? -18.053 -5.092 17.038 1.00 86.25 92 LEU A CA 1
ATOM 725 C C . LEU A 1 92 ? -18.957 -3.852 17.035 1.00 86.25 92 LEU A C 1
ATOM 727 O O . LEU A 1 92 ? -19.483 -3.474 18.082 1.00 86.25 92 LEU A O 1
ATOM 731 N N . PHE A 1 93 ? -19.187 -3.238 15.872 1.00 86.31 93 PHE A N 1
ATOM 732 C CA . PHE A 1 93 ? -20.151 -2.147 15.737 1.00 86.31 93 PHE A CA 1
ATOM 733 C C . PHE A 1 93 ? -21.595 -2.612 15.954 1.00 86.31 93 PHE A C 1
ATOM 735 O O . PHE A 1 93 ? -22.384 -1.838 16.489 1.00 86.31 93 PHE A O 1
ATOM 742 N N . GLN A 1 94 ? -21.949 -3.858 15.618 1.00 86.62 94 GLN A N 1
ATOM 743 C CA . GLN A 1 94 ? -23.277 -4.410 15.925 1.00 86.62 94 GLN A CA 1
ATOM 744 C C . GLN A 1 94 ? -23.516 -4.524 17.436 1.00 86.62 94 GLN A C 1
ATOM 746 O O . GLN A 1 94 ? -24.599 -4.180 17.916 1.00 86.62 94 GLN A O 1
ATOM 751 N N . ASP A 1 95 ? -22.491 -4.936 18.183 1.00 85.81 95 ASP A N 1
ATOM 752 C CA . ASP A 1 95 ? -22.593 -5.187 19.624 1.00 85.81 95 ASP A CA 1
ATOM 753 C C . ASP A 1 95 ? -22.274 -3.966 20.498 1.00 85.81 95 ASP A C 1
ATOM 755 O O . ASP A 1 95 ? -22.452 -4.019 21.721 1.00 85.81 95 ASP A O 1
ATOM 759 N N . ILE A 1 96 ? -21.848 -2.844 19.908 1.00 83.38 96 ILE A N 1
ATOM 760 C CA . ILE A 1 96 ? -21.367 -1.661 20.639 1.00 83.38 96 ILE A CA 1
ATOM 761 C C . ILE A 1 96 ? -22.396 -1.138 21.650 1.00 83.38 96 ILE A C 1
ATOM 763 O O . ILE A 1 96 ? -22.050 -0.781 22.776 1.00 83.38 96 ILE A O 1
ATOM 767 N N . ARG A 1 97 ? -23.685 -1.182 21.301 1.00 81.50 97 ARG A N 1
ATOM 768 C CA . ARG A 1 97 ? -24.781 -0.718 22.159 1.00 81.50 97 ARG A CA 1
ATOM 769 C C . ARG A 1 97 ? -24.919 -1.527 23.447 1.00 81.50 97 ARG A C 1
ATOM 771 O O . ARG A 1 97 ? -25.320 -0.974 24.466 1.00 81.50 97 ARG A O 1
ATOM 778 N N . SER A 1 98 ? -24.576 -2.814 23.406 1.00 81.69 98 SER A N 1
ATOM 779 C CA . SER A 1 98 ? -24.632 -3.706 24.570 1.00 81.69 98 SER A CA 1
ATOM 780 C C . SER A 1 98 ? -23.428 -3.538 25.504 1.00 81.69 98 SER A C 1
ATOM 782 O O . SER A 1 98 ? -23.538 -3.782 26.704 1.00 81.69 98 SER A O 1
ATOM 784 N N . GLN A 1 99 ? -22.292 -3.086 24.965 1.00 82.06 99 GLN A N 1
ATOM 785 C CA . GLN A 1 99 ? -21.026 -2.977 25.693 1.00 82.06 99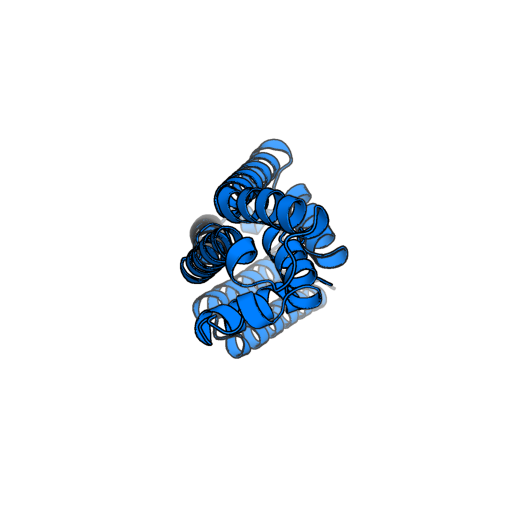 GLN A CA 1
ATOM 786 C C . GLN A 1 99 ? -20.760 -1.565 26.238 1.00 82.06 99 GLN A C 1
ATOM 788 O O . GLN A 1 99 ? -19.966 -1.394 27.166 1.00 82.06 99 GLN A O 1
ATOM 793 N N . CYS A 1 100 ? -21.434 -0.542 25.706 1.00 81.19 100 CYS A N 1
ATOM 794 C CA . CYS A 1 100 ? -21.313 0.824 26.204 1.00 81.19 100 CYS A CA 1
ATOM 795 C C . CYS A 1 100 ? -22.308 1.108 27.332 1.00 81.19 100 CYS A C 1
ATOM 797 O O . CYS A 1 100 ? -23.510 0.901 27.213 1.00 81.19 100 CYS A O 1
ATOM 799 N N . ARG A 1 101 ? -21.791 1.664 28.433 1.00 70.00 101 ARG A N 1
ATOM 800 C CA . ARG A 1 101 ? -22.517 1.889 29.697 1.00 70.00 101 ARG A CA 1
ATOM 801 C C . ARG A 1 101 ? -23.722 2.843 29.593 1.00 70.00 101 ARG A C 1
ATOM 803 O O . ARG A 1 101 ? -24.539 2.861 30.505 1.00 70.00 101 ARG A O 1
ATOM 810 N N . SER A 1 102 ? -23.824 3.632 28.519 1.00 66.75 102 SER A N 1
ATOM 811 C CA . SER A 1 102 ? -24.967 4.511 28.238 1.00 66.75 102 SER A CA 1
ATOM 812 C C . SER A 1 102 ? -25.270 4.512 26.735 1.00 66.75 102 SER A C 1
ATOM 814 O O . SER A 1 102 ? -24.475 5.070 25.969 1.00 66.75 102 SER A O 1
ATOM 816 N N . PRO A 1 103 ? -26.377 3.899 26.281 1.00 62.72 103 PRO A N 1
ATOM 817 C CA . PRO A 1 103 ? -26.835 4.046 24.906 1.00 62.72 103 PRO A CA 1
ATOM 818 C C . PRO A 1 103 ? -27.330 5.484 24.713 1.00 62.72 103 PRO A C 1
ATOM 820 O O . PRO A 1 103 ? -28.428 5.843 25.131 1.00 62.72 103 PRO A O 1
ATOM 823 N N . ASN A 1 104 ? -26.482 6.323 24.126 1.00 70.38 104 ASN A N 1
ATOM 824 C CA . ASN A 1 104 ? -26.811 7.693 23.746 1.00 70.38 104 ASN A CA 1
ATOM 825 C C . ASN A 1 104 ? -27.056 7.741 22.230 1.00 70.38 104 ASN A C 1
ATOM 827 O O . ASN A 1 104 ? -26.542 6.893 21.505 1.00 70.38 104 ASN A O 1
ATOM 831 N N . LEU A 1 105 ? -27.745 8.778 21.733 1.00 73.12 105 LEU A N 1
ATOM 832 C CA . LEU A 1 105 ? -27.927 9.012 20.286 1.00 73.12 105 LEU A CA 1
ATOM 833 C C . LEU A 1 105 ? -26.606 8.962 19.496 1.00 73.12 105 LEU A C 1
ATOM 835 O O . LEU A 1 105 ? -26.580 8.511 18.359 1.00 73.12 105 LEU A O 1
ATOM 839 N N . ILE A 1 106 ? -25.505 9.391 20.121 1.00 75.19 106 ILE A N 1
ATOM 840 C CA . ILE A 1 106 ? -24.158 9.359 19.537 1.00 75.19 106 ILE A CA 1
ATOM 841 C C . ILE A 1 106 ? -23.698 7.915 19.287 1.00 75.19 106 ILE A C 1
ATOM 843 O O . ILE A 1 106 ? -23.056 7.645 18.280 1.00 75.19 106 ILE A O 1
ATOM 847 N N . THR A 1 107 ? -24.028 6.983 20.183 1.00 76.94 107 THR A N 1
ATOM 848 C CA . THR A 1 107 ? -23.651 5.569 20.067 1.00 76.94 107 THR A CA 1
ATOM 849 C C . THR A 1 107 ? -24.455 4.869 18.972 1.00 76.94 107 THR A C 1
ATOM 851 O O . THR A 1 107 ? -23.889 4.067 18.236 1.00 76.94 107 THR A O 1
ATOM 854 N N . ASP A 1 108 ? -25.742 5.203 18.834 1.00 81.62 108 ASP A N 1
ATOM 855 C CA . ASP A 1 108 ? -26.606 4.669 17.773 1.00 81.62 108 ASP A CA 1
ATOM 856 C C . ASP A 1 108 ? -26.169 5.182 16.386 1.00 81.62 108 ASP A C 1
ATOM 858 O O . ASP A 1 108 ? -26.113 4.411 15.427 1.00 81.62 108 ASP A O 1
ATOM 862 N N . ASP A 1 109 ? -25.781 6.460 16.286 1.00 84.06 109 ASP A N 1
ATOM 863 C CA . ASP A 1 109 ? -25.215 7.036 15.060 1.00 84.06 109 ASP A CA 1
ATOM 864 C C . ASP A 1 109 ? -23.875 6.381 14.686 1.00 84.06 109 ASP A C 1
ATOM 866 O O . ASP A 1 109 ? -23.659 6.001 13.534 1.00 84.06 109 ASP A O 1
ATOM 870 N N . LEU A 1 110 ? -22.999 6.163 15.672 1.00 83.06 110 LEU A N 1
ATOM 871 C CA . LEU A 1 110 ? -21.725 5.471 15.473 1.00 83.06 110 LEU A CA 1
ATOM 872 C C . LEU A 1 110 ? -21.902 4.017 15.051 1.00 83.06 110 LEU A C 1
ATOM 874 O O . LEU A 1 110 ? -21.141 3.530 14.218 1.00 83.06 110 LEU A O 1
ATOM 878 N N . GLN A 1 111 ? -22.883 3.328 15.631 1.00 85.88 111 GLN A N 1
ATOM 879 C CA . GLN A 1 111 ? -23.232 1.965 15.258 1.00 85.88 111 GLN A CA 1
ATOM 880 C C . GLN A 1 111 ? -23.668 1.917 13.794 1.00 85.88 111 GLN A C 1
ATOM 882 O O . GLN A 1 111 ? -23.105 1.150 13.015 1.00 85.88 111 GLN A O 1
ATOM 887 N N . LEU A 1 112 ? -24.626 2.761 13.402 1.00 86.56 112 LEU A N 1
ATOM 888 C CA . LEU A 1 112 ? -25.160 2.769 12.043 1.00 86.56 112 LEU A CA 1
ATOM 889 C C . LEU A 1 112 ? -24.080 3.143 11.017 1.00 86.56 112 LEU A C 1
ATOM 891 O O . LEU A 1 112 ? -23.869 2.415 10.045 1.00 86.56 112 LEU A O 1
ATOM 895 N N . HIS A 1 113 ? -23.353 4.238 11.258 1.00 87.12 113 HIS A N 1
ATOM 896 C CA . HIS A 1 113 ? -22.305 4.701 10.353 1.00 87.12 113 HIS A CA 1
ATOM 897 C C . HIS A 1 113 ? -21.104 3.757 10.320 1.00 87.12 113 HIS A C 1
ATOM 899 O O . HIS A 1 113 ? -20.575 3.510 9.240 1.00 87.12 113 HIS A O 1
ATOM 905 N N . GLY A 1 114 ? -20.684 3.205 11.460 1.00 83.69 114 GLY A N 1
ATOM 906 C CA . GLY A 1 114 ? -19.591 2.234 11.534 1.00 83.69 114 GLY A CA 1
ATOM 907 C C . GLY A 1 114 ? -19.927 0.931 10.809 1.00 83.69 114 GLY A C 1
ATOM 908 O O . GLY A 1 114 ? -19.121 0.434 10.024 1.00 83.69 114 GLY A O 1
ATOM 909 N N . MET A 1 115 ? -21.149 0.416 10.978 1.00 87.50 115 MET A N 1
ATOM 910 C CA . MET A 1 115 ? -21.626 -0.747 10.223 1.00 87.50 115 MET A CA 1
ATOM 911 C C . MET A 1 115 ? -21.665 -0.468 8.720 1.00 87.50 115 MET A C 1
ATOM 913 O O . MET A 1 115 ? -21.231 -1.304 7.928 1.00 87.50 115 MET A O 1
ATOM 917 N N . GLN A 1 116 ? -22.157 0.703 8.313 1.00 87.31 116 GLN A N 1
ATOM 918 C CA . GLN A 1 116 ? -22.242 1.063 6.903 1.00 87.31 116 GLN A CA 1
ATOM 919 C C . GLN A 1 116 ? -20.853 1.202 6.269 1.00 87.31 116 GLN A C 1
ATOM 921 O O . GLN A 1 116 ? -20.601 0.605 5.223 1.00 87.31 116 GLN A O 1
ATOM 926 N N . THR A 1 117 ? -19.936 1.949 6.890 1.00 86.00 117 THR A N 1
ATOM 927 C CA . THR A 1 117 ? -18.603 2.188 6.320 1.00 86.00 117 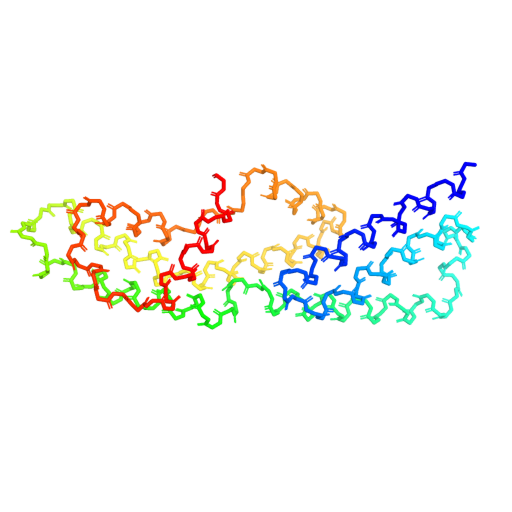THR A CA 1
ATOM 928 C C . THR A 1 117 ? -17.744 0.930 6.326 1.00 86.00 117 THR A C 1
ATOM 930 O O . THR A 1 117 ? -17.090 0.656 5.325 1.00 86.00 117 THR A O 1
ATOM 933 N N . CYS A 1 118 ? -17.772 0.128 7.394 1.00 84.81 118 CYS A N 1
ATOM 934 C CA . CYS A 1 118 ? -17.010 -1.121 7.458 1.00 84.81 118 CYS A CA 1
ATOM 935 C C . CYS A 1 118 ? -17.617 -2.230 6.590 1.00 84.81 118 CYS A C 1
ATOM 937 O O . CYS A 1 118 ? -16.874 -2.967 5.948 1.00 84.81 118 CYS A O 1
ATOM 939 N N . GLY A 1 119 ? -18.949 -2.319 6.498 1.00 83.50 119 GLY A N 1
ATOM 940 C CA . GLY A 1 119 ? -19.626 -3.290 5.634 1.00 83.50 119 GLY A CA 1
ATOM 941 C C . GLY A 1 119 ? -19.447 -3.001 4.140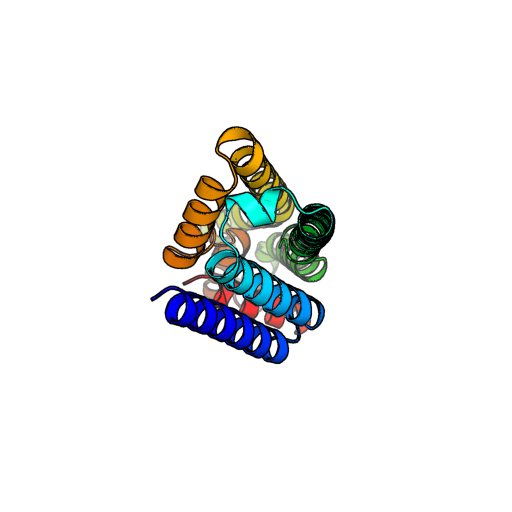 1.00 83.50 119 GLY A C 1
ATOM 942 O O . GLY A 1 119 ? -19.405 -3.925 3.332 1.00 83.50 119 GLY A O 1
ATOM 943 N N . GLN A 1 120 ? -19.302 -1.726 3.766 1.00 84.94 120 GLN A N 1
ATOM 944 C CA . GLN A 1 120 ? -19.093 -1.307 2.376 1.00 84.94 120 GLN A CA 1
ATOM 945 C C . GLN A 1 120 ? -17.617 -1.100 2.010 1.00 84.94 120 GLN A C 1
ATOM 947 O O . GLN A 1 120 ? -17.327 -0.869 0.838 1.00 84.94 120 GLN A O 1
ATOM 952 N N . ALA A 1 121 ? -16.679 -1.215 2.958 1.00 79.44 121 ALA A N 1
ATOM 953 C CA . ALA A 1 121 ? -15.254 -0.949 2.734 1.00 79.44 121 ALA A CA 1
ATOM 954 C C . ALA A 1 121 ? -14.673 -1.755 1.558 1.00 79.44 121 ALA A C 1
ATOM 956 O O . ALA A 1 121 ? -14.002 -1.200 0.690 1.00 79.44 121 ALA A O 1
ATOM 957 N N . SER A 1 122 ? -15.011 -3.044 1.457 1.00 72.69 122 SER A N 1
ATOM 958 C CA . SER A 1 122 ? -14.581 -3.902 0.344 1.00 72.69 122 SER A CA 1
ATOM 959 C C . SER A 1 122 ? -15.155 -3.460 -1.006 1.00 72.69 122 SER A C 1
ATOM 961 O O . SER A 1 122 ? -14.463 -3.492 -2.023 1.00 72.69 122 SER A O 1
ATOM 963 N N . THR A 1 123 ? -16.411 -3.006 -1.018 1.00 79.12 123 THR A N 1
ATOM 964 C CA . THR A 1 123 ? -17.097 -2.537 -2.229 1.00 79.12 123 THR A CA 1
ATOM 965 C C . THR A 1 123 ? -16.516 -1.209 -2.698 1.00 79.12 123 THR A C 1
ATOM 967 O O . THR A 1 123 ? -16.260 -1.047 -3.889 1.00 79.12 123 THR A O 1
ATOM 970 N N . TYR A 1 124 ? -16.245 -0.289 -1.770 1.00 79.81 124 TYR A N 1
ATOM 971 C CA . TYR A 1 124 ? -15.557 0.962 -2.076 1.00 79.81 124 TYR A CA 1
ATOM 972 C C . TYR A 1 124 ? -14.141 0.713 -2.591 1.00 79.81 124 TYR A C 1
ATOM 974 O O . TYR A 1 124 ? -13.773 1.285 -3.608 1.00 79.81 124 TYR A O 1
ATOM 982 N N . GLY A 1 125 ? -13.391 -0.216 -1.988 1.00 70.81 125 GLY A N 1
ATOM 983 C CA . GLY A 1 125 ? -12.076 -0.609 -2.496 1.00 70.81 125 GLY A CA 1
ATOM 984 C C . GLY A 1 125 ? -12.129 -1.166 -3.925 1.00 70.81 125 GLY A C 1
ATOM 985 O O . GLY A 1 125 ? -11.292 -0.824 -4.754 1.00 70.81 125 GLY A O 1
ATOM 986 N N . LEU A 1 126 ? -13.127 -1.992 -4.252 1.00 72.50 126 LEU A N 1
ATOM 987 C CA . LEU A 1 126 ? -13.322 -2.498 -5.618 1.00 72.50 126 LEU A CA 1
ATOM 988 C C . LEU A 1 126 ? -13.720 -1.393 -6.606 1.00 72.50 126 LEU A C 1
ATOM 990 O O . LEU A 1 126 ? -13.245 -1.394 -7.742 1.00 72.50 126 LEU A O 1
ATOM 994 N N . MET A 1 127 ? -14.576 -0.456 -6.190 1.00 79.38 127 MET A N 1
ATOM 995 C CA . MET A 1 127 ? -14.942 0.700 -7.010 1.00 79.38 127 MET A CA 1
ATOM 996 C C . MET A 1 127 ? -13.739 1.606 -7.266 1.00 79.38 127 MET A C 1
ATOM 998 O O . MET A 1 127 ? -13.513 1.969 -8.418 1.00 79.38 127 MET A O 1
ATOM 1002 N N . ASP A 1 128 ? -12.933 1.899 -6.246 1.00 75.62 128 ASP A N 1
ATOM 1003 C CA . ASP A 1 128 ? -11.710 2.694 -6.386 1.00 75.62 128 ASP A CA 1
ATOM 1004 C C . ASP A 1 128 ? -10.743 2.013 -7.369 1.00 75.62 128 ASP A C 1
ATOM 1006 O O . ASP A 1 128 ? -10.328 2.636 -8.349 1.00 75.62 128 ASP A O 1
ATOM 1010 N N . ALA A 1 129 ? -10.499 0.704 -7.224 1.00 70.75 129 ALA A N 1
ATOM 1011 C CA . ALA A 1 129 ? -9.691 -0.068 -8.174 1.00 70.75 129 ALA A CA 1
ATOM 1012 C C . ALA A 1 129 ? -10.222 0.033 -9.615 1.00 70.75 129 ALA A C 1
ATOM 1014 O O . ALA A 1 129 ? -9.458 0.235 -10.562 1.00 70.75 129 ALA A O 1
ATOM 1015 N N . ALA A 1 130 ? -11.541 -0.094 -9.789 1.00 76.75 130 ALA A N 1
ATOM 1016 C CA . ALA A 1 130 ? -12.185 0.008 -11.092 1.00 76.75 130 ALA A CA 1
ATOM 1017 C C . ALA A 1 130 ? -12.061 1.419 -11.684 1.00 76.75 130 ALA A C 1
ATOM 1019 O O . ALA A 1 130 ? -11.845 1.549 -12.890 1.00 76.75 130 ALA A O 1
ATOM 1020 N N . THR A 1 131 ? -12.159 2.469 -10.863 1.00 78.81 131 THR A N 1
ATOM 1021 C CA . THR A 1 131 ? -11.961 3.852 -11.317 1.00 78.81 131 THR A CA 1
ATOM 1022 C C . THR A 1 131 ? -10.518 4.120 -11.728 1.00 78.81 131 THR A C 1
ATOM 1024 O O . THR A 1 131 ? -10.306 4.758 -12.755 1.00 78.81 131 THR A O 1
ATOM 1027 N N . GLU A 1 132 ? -9.530 3.579 -11.012 1.00 72.56 132 GLU A N 1
ATOM 1028 C CA . GLU A 1 132 ? -8.114 3.683 -11.386 1.00 72.56 132 GLU A CA 1
ATOM 1029 C C . GLU A 1 132 ? -7.813 2.958 -12.704 1.00 72.56 132 GLU A C 1
ATOM 1031 O O . GLU A 1 132 ? -7.154 3.507 -13.590 1.00 72.56 132 GLU A O 1
ATOM 1036 N N . LEU A 1 133 ? -8.377 1.761 -12.892 1.00 72.12 133 LEU A N 1
ATOM 1037 C CA . LEU A 1 133 ? -8.328 1.036 -14.167 1.00 72.12 133 LEU A CA 1
ATOM 1038 C C . LEU A 1 133 ? -8.971 1.843 -15.301 1.00 72.12 133 LEU A C 1
ATOM 1040 O O . LEU A 1 133 ? -8.403 1.949 -16.389 1.00 72.12 133 LEU A O 1
ATOM 1044 N N . TRP A 1 134 ? -10.127 2.456 -15.047 1.00 76.31 134 TRP A N 1
ATOM 1045 C CA . TRP A 1 134 ? -10.781 3.347 -16.003 1.00 76.31 134 TRP A CA 1
ATOM 1046 C C . TRP A 1 134 ? -9.904 4.548 -16.355 1.00 76.31 134 TRP A C 1
ATOM 1048 O O . TRP A 1 134 ? -9.761 4.874 -17.534 1.00 76.31 134 TRP A O 1
ATOM 1058 N N . LYS A 1 135 ? -9.262 5.181 -15.368 1.00 74.50 135 LYS A N 1
ATOM 1059 C CA . LYS A 1 135 ? -8.342 6.295 -15.622 1.00 74.50 135 LYS A CA 1
ATOM 1060 C C . LYS A 1 135 ? -7.168 5.860 -16.493 1.00 74.50 135 LYS A C 1
ATOM 1062 O O . LYS A 1 135 ? -6.842 6.557 -17.451 1.00 74.50 135 LYS A O 1
ATOM 1067 N N . ALA A 1 136 ? -6.601 4.687 -16.224 1.00 70.69 136 ALA A N 1
ATOM 1068 C CA . ALA A 1 136 ? -5.494 4.147 -17.006 1.00 70.69 136 ALA A CA 1
ATOM 1069 C C . ALA A 1 136 ? -5.883 3.882 -18.470 1.00 70.69 136 ALA A C 1
ATOM 1071 O O . ALA A 1 136 ? -5.088 4.155 -19.370 1.00 70.69 136 ALA A O 1
ATOM 1072 N N . ILE A 1 137 ? -7.104 3.395 -18.722 1.00 75.19 137 ILE A N 1
ATOM 1073 C CA . ILE A 1 137 ? -7.606 3.119 -20.077 1.00 75.19 137 ILE A CA 1
ATOM 1074 C C . ILE A 1 137 ? -7.895 4.417 -20.845 1.00 75.19 137 ILE A C 1
ATOM 1076 O O . ILE A 1 137 ? -7.521 4.526 -22.011 1.00 75.19 137 ILE A O 1
ATOM 1080 N N . TYR A 1 138 ? -8.557 5.394 -20.216 1.00 79.00 138 TYR A N 1
ATOM 1081 C CA . TYR A 1 138 ? -9.090 6.569 -20.921 1.00 79.00 138 TYR A CA 1
ATOM 1082 C C . TYR A 1 138 ? -8.174 7.795 -20.898 1.00 79.00 138 TYR A C 1
ATOM 1084 O O . TYR A 1 138 ? -8.124 8.531 -21.881 1.00 79.00 138 TYR A O 1
ATOM 1092 N N . PHE A 1 139 ? -7.446 8.025 -19.807 1.00 77.38 139 PHE A N 1
ATOM 1093 C CA . PHE A 1 139 ? -6.508 9.148 -19.679 1.00 77.38 139 PHE A CA 1
ATOM 1094 C C . PHE A 1 139 ? -5.051 8.729 -19.904 1.00 77.38 139 PHE A C 1
ATOM 1096 O O . PHE A 1 139 ? -4.161 9.575 -20.011 1.00 77.38 139 PHE A O 1
ATOM 1103 N N . GLY A 1 140 ? -4.811 7.424 -20.028 1.00 74.44 140 GLY A N 1
ATOM 1104 C CA . GLY A 1 140 ? -3.495 6.855 -20.247 1.00 74.44 140 GLY A CA 1
ATOM 1105 C C . GLY A 1 140 ? -2.643 6.784 -18.973 1.00 74.44 140 GLY A C 1
ATOM 1106 O O . GLY A 1 140 ? -2.975 7.348 -17.928 1.00 74.44 140 GLY A O 1
ATOM 1107 N N . PRO A 1 141 ? -1.482 6.115 -19.059 1.00 67.81 141 PRO A N 1
ATOM 1108 C CA . PRO A 1 141 ? -0.646 5.804 -17.899 1.00 67.81 141 PRO A CA 1
ATOM 1109 C C . PRO A 1 141 ? -0.036 7.044 -17.230 1.00 67.81 141 PRO A C 1
ATOM 1111 O O . PRO A 1 141 ? 0.233 7.026 -16.031 1.00 67.81 141 PRO A O 1
ATOM 1114 N N . GLY A 1 142 ? 0.172 8.134 -17.978 1.00 71.56 142 GLY A N 1
ATOM 1115 C CA . GLY A 1 142 ? 0.729 9.376 -17.434 1.00 71.56 142 GLY A CA 1
ATOM 1116 C C . GLY A 1 142 ? -0.202 10.064 -16.433 1.00 71.56 142 GLY A C 1
ATOM 1117 O O . GLY A 1 142 ? 0.258 10.537 -15.396 1.00 71.56 142 GLY A O 1
ATOM 1118 N N . ALA A 1 143 ? -1.509 10.070 -16.710 1.00 71.75 143 ALA A N 1
ATOM 1119 C CA . ALA A 1 143 ? -2.505 10.636 -15.806 1.00 71.75 143 ALA A CA 1
ATOM 1120 C C . ALA A 1 143 ? -2.644 9.797 -14.529 1.00 71.75 143 ALA A C 1
ATOM 1122 O O . ALA A 1 143 ? -2.651 10.358 -13.439 1.00 71.75 143 ALA A O 1
ATOM 1123 N N . SER A 1 144 ? -2.652 8.465 -14.648 1.00 71.44 144 SER A N 1
ATOM 1124 C CA . SER A 1 144 ? -2.671 7.557 -13.492 1.00 71.44 144 SER A CA 1
ATOM 1125 C C . SER A 1 144 ? -1.426 7.688 -12.612 1.00 71.44 144 SER A C 1
ATOM 1127 O O . SER A 1 144 ? -1.526 7.627 -11.392 1.00 71.44 144 SER A O 1
ATOM 1129 N N . LEU A 1 145 ? -0.244 7.909 -13.201 1.00 71.12 145 LEU A N 1
ATOM 1130 C CA . LEU A 1 145 ? 0.983 8.153 -12.434 1.00 71.12 145 LEU A CA 1
ATOM 1131 C C . LEU A 1 145 ? 0.934 9.477 -11.667 1.00 71.12 145 LEU A C 1
ATOM 1133 O O . LEU A 1 145 ? 1.351 9.529 -10.511 1.00 71.12 145 LEU A O 1
ATOM 1137 N N . LEU A 1 146 ? 0.430 10.539 -12.301 1.00 74.50 146 LEU A N 1
ATOM 1138 C CA . LEU A 1 146 ? 0.239 11.839 -11.657 1.00 74.50 146 LEU A CA 1
ATOM 1139 C C . LEU A 1 146 ? -0.779 11.755 -10.521 1.00 74.50 146 LEU A C 1
ATOM 1141 O O . LEU A 1 146 ? -0.532 12.298 -9.449 1.00 74.50 146 LEU A O 1
ATOM 1145 N N . ASP A 1 147 ? -1.886 11.052 -10.738 1.00 70.69 147 ASP A N 1
ATOM 1146 C CA . ASP A 1 147 ? -2.927 10.889 -9.729 1.00 70.69 147 ASP A CA 1
ATOM 1147 C C . ASP A 1 147 ? -2.461 10.001 -8.570 1.00 70.69 147 ASP A C 1
ATOM 1149 O O . ASP A 1 147 ? -2.646 10.348 -7.407 1.00 70.69 147 ASP A O 1
ATOM 1153 N N . GLY A 1 148 ? -1.721 8.928 -8.863 1.00 68.44 148 GLY A N 1
ATOM 1154 C CA . GLY A 1 148 ? -1.060 8.110 -7.848 1.00 68.44 148 GLY A CA 1
ATOM 1155 C C . GLY A 1 148 ? -0.042 8.908 -7.028 1.00 68.44 148 GLY A C 1
ATOM 1156 O O . GLY A 1 148 ? -0.035 8.822 -5.802 1.00 68.44 148 GLY A O 1
ATOM 1157 N N . ALA A 1 149 ? 0.782 9.741 -7.673 1.00 70.56 149 ALA A N 1
ATOM 1158 C CA . ALA A 1 149 ? 1.718 10.629 -6.981 1.00 70.56 149 ALA A CA 1
ATOM 1159 C C . ALA A 1 149 ? 0.993 11.679 -6.123 1.00 70.56 149 ALA A C 1
ATOM 1161 O O . ALA A 1 149 ? 1.423 11.969 -5.007 1.00 70.56 149 ALA A O 1
ATOM 1162 N N . ASN A 1 150 ? -0.124 12.214 -6.617 1.00 73.38 150 ASN A N 1
ATOM 1163 C CA . ASN A 1 150 ? -0.967 13.154 -5.888 1.00 73.38 150 ASN A CA 1
ATOM 1164 C C . ASN A 1 150 ? -1.657 12.490 -4.685 1.00 73.38 150 ASN A C 1
ATOM 1166 O O . ASN A 1 150 ? -1.715 13.082 -3.612 1.00 73.38 150 ASN A O 1
ATOM 1170 N N . SER A 1 151 ? -2.113 11.245 -4.831 1.00 66.44 151 SER A N 1
ATOM 1171 C CA . SER A 1 151 ? -2.667 10.432 -3.745 1.00 66.44 151 SER A CA 1
ATOM 1172 C C . SER A 1 151 ? -1.610 10.111 -2.683 1.00 66.44 151 SER A C 1
ATOM 1174 O O . SER A 1 151 ? -1.861 10.248 -1.490 1.00 66.44 151 SER A O 1
ATOM 1176 N N . LEU A 1 152 ? -0.380 9.793 -3.095 1.00 65.62 152 LEU A N 1
ATOM 1177 C CA . LEU A 1 152 ? 0.758 9.624 -2.184 1.00 65.62 152 LEU A CA 1
ATOM 1178 C C . LEU A 1 152 ? 1.113 10.918 -1.432 1.00 65.62 152 LEU A C 1
ATOM 1180 O O . LEU A 1 152 ? 1.499 10.850 -0.267 1.00 65.62 152 LEU A O 1
ATOM 1184 N N . ALA A 1 153 ? 0.992 12.081 -2.079 1.00 67.81 153 ALA A N 1
ATOM 1185 C CA . ALA A 1 153 ? 1.331 13.377 -1.491 1.00 67.81 153 ALA A CA 1
ATOM 1186 C C . ALA A 1 153 ? 0.239 13.931 -0.560 1.00 67.81 153 ALA A C 1
ATOM 1188 O O . ALA A 1 153 ? 0.557 14.475 0.495 1.00 67.81 153 ALA A O 1
ATOM 1189 N N . ASN A 1 154 ? -1.035 13.782 -0.932 1.00 61.31 154 ASN A N 1
ATOM 1190 C CA . ASN A 1 154 ? -2.177 14.310 -0.176 1.00 61.31 154 ASN A CA 1
ATOM 1191 C C . ASN A 1 154 ? -2.782 13.296 0.807 1.00 61.31 154 ASN A C 1
ATOM 1193 O O . ASN A 1 154 ? -3.751 13.610 1.496 1.00 61.31 154 ASN A O 1
ATOM 1197 N N . GLY A 1 155 ? -2.191 12.103 0.893 1.00 55.53 155 GLY A N 1
ATOM 1198 C CA . GLY A 1 155 ? -2.694 10.990 1.681 1.00 55.53 155 GLY A CA 1
ATOM 1199 C C . GLY A 1 155 ? -3.638 10.112 0.874 1.00 55.53 155 GLY A C 1
ATOM 1200 O O . GLY A 1 155 ? -4.578 10.588 0.236 1.00 55.53 155 GLY A O 1
ATOM 1201 N N . SER A 1 156 ? -3.377 8.805 0.926 1.00 56.53 156 SER A N 1
ATOM 1202 C CA . SER A 1 156 ? -4.294 7.788 0.421 1.00 56.53 156 SER A CA 1
ATOM 1203 C C . SER A 1 156 ? -5.682 8.017 1.017 1.00 56.53 156 SER A C 1
ATOM 1205 O O . SER A 1 156 ? -5.787 8.399 2.184 1.00 56.53 156 SER A O 1
ATOM 1207 N N . ASN A 1 157 ? -6.723 7.766 0.218 1.00 59.94 157 ASN A N 1
ATOM 1208 C CA . ASN A 1 157 ? -8.133 7.833 0.603 1.00 59.94 157 ASN A CA 1
ATOM 1209 C C . ASN A 1 157 ? -8.290 7.229 2.013 1.00 59.94 157 ASN A C 1
ATOM 1211 O O . ASN A 1 157 ? -8.070 6.029 2.195 1.00 59.94 157 ASN A O 1
ATOM 1215 N N . LYS A 1 158 ? -8.520 8.074 3.031 1.00 63.94 158 LYS A N 1
ATOM 1216 C CA . LYS A 1 158 ? -8.528 7.624 4.428 1.00 63.94 158 LYS A CA 1
ATOM 1217 C C . LYS A 1 158 ? -9.629 6.594 4.592 1.00 63.94 158 LYS A C 1
ATOM 1219 O O . LYS A 1 158 ? -10.767 6.807 4.172 1.00 63.94 158 LYS A O 1
ATOM 1224 N N . ASP A 1 159 ? -9.272 5.465 5.185 1.00 73.81 159 ASP A N 1
ATOM 1225 C CA . ASP A 1 159 ? -10.180 4.342 5.306 1.00 73.81 159 ASP A CA 1
ATOM 1226 C C . ASP A 1 159 ? -11.331 4.725 6.251 1.00 73.81 159 ASP A C 1
ATOM 1228 O O . ASP A 1 159 ? -11.158 4.841 7.467 1.00 73.81 159 ASP A O 1
ATOM 1232 N N . ARG A 1 160 ? -12.517 4.995 5.693 1.00 81.31 160 ARG A N 1
ATOM 1233 C CA . ARG A 1 160 ? -13.659 5.565 6.440 1.00 81.31 160 ARG A CA 1
ATOM 1234 C C . ARG A 1 160 ? -14.107 4.668 7.595 1.00 81.31 160 ARG A C 1
ATOM 1236 O O . ARG A 1 160 ? -14.638 5.153 8.593 1.00 81.31 160 ARG A O 1
ATOM 1243 N N . CYS A 1 161 ? -13.886 3.360 7.469 1.00 84.25 161 CYS A N 1
ATOM 1244 C CA . CYS A 1 161 ? -14.104 2.401 8.550 1.00 84.25 161 CYS A CA 1
ATOM 1245 C C . CYS A 1 161 ? -13.104 2.611 9.701 1.00 84.25 161 CYS A C 1
ATOM 1247 O O . CYS A 1 161 ? -13.495 2.623 10.869 1.00 84.25 161 CYS A O 1
ATOM 1249 N N . PHE A 1 162 ? -11.825 2.844 9.386 1.00 84.88 162 PHE A N 1
ATOM 1250 C CA . PHE A 1 162 ? -10.792 3.108 10.387 1.00 84.88 162 PHE A CA 1
ATOM 1251 C C . PHE A 1 162 ? -11.039 4.426 11.127 1.00 84.88 162 PHE A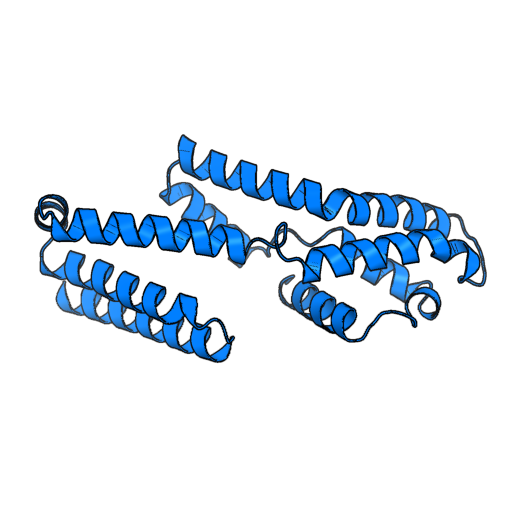 C 1
ATOM 1253 O O . PHE A 1 162 ? -10.942 4.463 12.354 1.00 84.88 162 PHE A O 1
ATOM 1260 N N . GLU A 1 163 ? -11.426 5.490 10.419 1.00 86.31 163 GLU A N 1
ATOM 1261 C CA . GLU A 1 163 ? -11.778 6.770 11.052 1.00 86.31 163 GLU A CA 1
ATOM 1262 C C . GLU A 1 163 ? -12.909 6.603 12.073 1.00 86.31 163 GLU A C 1
ATOM 1264 O O . GLU A 1 163 ? -12.808 7.083 13.207 1.00 86.31 163 GLU A O 1
ATOM 1269 N N . LYS A 1 164 ? -13.951 5.843 11.710 1.00 86.06 164 LYS A N 1
ATOM 1270 C CA . LYS A 1 164 ? -15.074 5.554 12.608 1.00 86.06 164 LYS A CA 1
ATOM 1271 C C . LYS A 1 164 ? -14.681 4.662 13.777 1.00 86.06 164 LYS A C 1
ATOM 1273 O O . LYS A 1 164 ? -15.151 4.892 14.888 1.00 86.06 164 LYS A O 1
ATOM 1278 N N . TYR A 1 165 ? -13.774 3.708 13.582 1.00 86.75 165 TYR A N 1
ATOM 1279 C CA . TYR A 1 165 ? -13.195 2.935 14.683 1.00 86.75 165 TYR A CA 1
ATOM 1280 C C . TYR A 1 165 ? -12.429 3.828 15.672 1.00 86.75 165 TYR A C 1
ATOM 1282 O O . TYR A 1 165 ? -12.612 3.699 16.884 1.00 86.75 165 TYR A O 1
ATOM 1290 N N . VAL A 1 166 ? -11.604 4.763 15.188 1.00 87.25 166 VAL A N 1
ATOM 1291 C CA . VAL A 1 166 ? -10.853 5.693 16.051 1.00 87.25 166 VAL A CA 1
ATOM 1292 C C . VAL A 1 166 ? -11.801 6.586 16.854 1.00 87.25 166 VAL A C 1
ATOM 1294 O O . VAL A 1 166 ? -11.559 6.833 18.037 1.00 87.25 166 VAL A O 1
ATOM 1297 N N . GLU A 1 167 ? -12.886 7.052 16.238 1.00 87.06 167 GLU A N 1
ATOM 1298 C CA . GLU A 1 167 ? -13.940 7.818 16.907 1.00 87.06 167 GLU A CA 1
ATOM 1299 C C . GLU A 1 167 ? -14.660 6.973 17.975 1.00 87.06 167 GLU A C 1
ATOM 1301 O O . GLU A 1 167 ? -14.770 7.384 19.132 1.00 87.06 167 GLU A O 1
ATOM 1306 N N . ALA A 1 168 ? -15.047 5.744 17.629 1.00 84.75 168 ALA A N 1
ATOM 1307 C CA . ALA A 1 168 ? -15.743 4.817 18.519 1.00 84.75 168 ALA A CA 1
ATOM 1308 C C . ALA A 1 168 ? -14.912 4.387 19.722 1.00 84.75 168 ALA A C 1
ATOM 1310 O O . ALA A 1 168 ? -15.410 4.356 20.850 1.00 84.75 168 ALA A O 1
ATOM 1311 N N . LYS A 1 169 ? -13.621 4.135 19.515 1.00 86.56 169 LYS A N 1
ATOM 1312 C CA . LYS A 1 169 ? -12.696 3.750 20.580 1.00 86.56 169 LYS A CA 1
ATOM 1313 C C . LYS A 1 169 ? -12.529 4.838 21.642 1.00 86.56 169 LYS A C 1
ATOM 1315 O O . LYS A 1 169 ? -12.334 4.506 22.809 1.00 86.56 169 LYS A O 1
ATOM 1320 N N . LYS A 1 170 ? -12.621 6.121 21.268 1.00 85.81 170 LYS A N 1
ATOM 1321 C CA . LYS A 1 170 ? -12.557 7.245 22.223 1.00 85.81 170 LYS A CA 1
ATOM 1322 C C . LYS A 1 170 ? -13.771 7.280 23.150 1.00 85.81 170 LYS A C 1
ATOM 1324 O O . LYS A 1 170 ? -13.631 7.636 24.315 1.00 85.81 170 LYS A O 1
ATOM 1329 N N . ILE A 1 171 ? -14.942 6.920 22.632 1.00 85.12 171 ILE A N 1
ATOM 1330 C CA . ILE A 1 171 ? -16.210 6.978 23.368 1.00 85.12 171 ILE A CA 1
ATOM 1331 C C . ILE A 1 171 ? -16.403 5.712 24.207 1.00 85.12 171 ILE A C 1
ATOM 1333 O O . ILE A 1 171 ? -16.837 5.783 25.356 1.00 85.12 171 ILE A O 1
ATOM 1337 N N . CYS A 1 172 ? -16.070 4.550 23.647 1.00 83.38 172 CYS A N 1
ATOM 1338 C CA . CYS A 1 172 ? -16.354 3.261 24.257 1.00 83.38 172 CYS A CA 1
ATOM 1339 C C . CYS A 1 172 ? -15.198 2.271 24.053 1.00 83.38 172 CYS A C 1
ATOM 1341 O O . CYS A 1 172 ? -15.279 1.366 23.223 1.00 83.38 172 CYS A O 1
A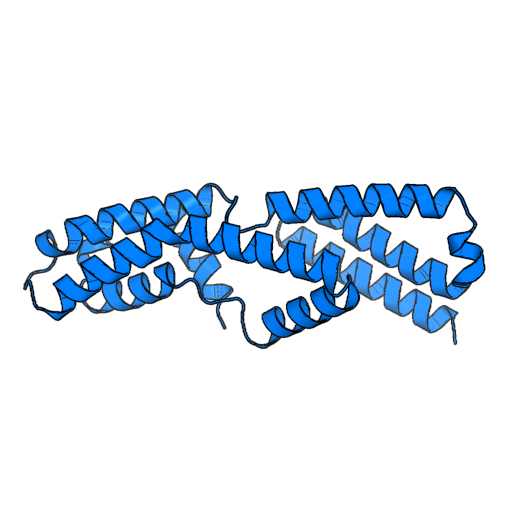TOM 1343 N N . PRO A 1 173 ? -14.105 2.406 24.825 1.00 83.88 173 PRO A N 1
ATOM 1344 C CA . PRO A 1 173 ? -12.916 1.572 24.652 1.00 83.88 173 PRO A CA 1
ATOM 1345 C C . PRO A 1 173 ? -13.158 0.097 25.000 1.00 83.88 173 PRO A C 1
ATOM 1347 O O . PRO A 1 173 ? -12.481 -0.777 24.463 1.00 83.88 173 PRO A O 1
ATOM 1350 N N . VAL A 1 174 ? -14.129 -0.188 25.876 1.00 84.88 174 VAL A N 1
ATOM 1351 C CA . VAL A 1 174 ? -14.443 -1.548 26.345 1.00 84.88 174 VAL A CA 1
ATOM 1352 C C . VAL A 1 174 ? -14.935 -2.431 25.197 1.00 84.88 174 VAL A C 1
ATOM 1354 O O . VAL A 1 174 ? -14.495 -3.574 25.097 1.00 84.88 174 VAL A O 1
ATOM 1357 N N . ALA A 1 175 ? -15.738 -1.871 24.285 1.00 80.00 175 ALA A N 1
ATOM 1358 C CA . ALA A 1 175 ? -16.290 -2.587 23.136 1.00 80.00 175 ALA A CA 1
ATOM 1359 C C . ALA A 1 175 ? -15.222 -3.123 22.171 1.00 80.00 175 ALA A C 1
ATOM 1361 O O . ALA A 1 175 ? -15.463 -4.078 21.449 1.00 80.00 175 ALA A O 1
ATOM 1362 N N . PHE A 1 176 ? -14.026 -2.531 22.177 1.00 81.50 176 PHE A N 1
ATOM 1363 C CA . PHE A 1 176 ? -12.935 -2.868 21.261 1.00 81.50 176 PHE A CA 1
ATOM 1364 C C . PHE A 1 176 ? -11.777 -3.599 21.950 1.00 81.50 176 PHE A C 1
ATOM 1366 O O . PHE A 1 176 ? -10.720 -3.796 21.352 1.00 81.50 176 PHE A O 1
ATOM 1373 N N . SER A 1 177 ? -11.948 -3.994 23.213 1.00 79.56 177 SER A N 1
ATOM 1374 C CA . SER A 1 177 ? -10.917 -4.707 23.978 1.00 79.56 177 SER A CA 1
ATOM 1375 C C . SER A 1 177 ? -10.726 -6.164 23.537 1.00 79.56 177 SER A C 1
ATOM 1377 O O . SER A 1 177 ? -9.671 -6.741 23.784 1.00 79.56 177 SER A O 1
ATOM 1379 N N . THR A 1 178 ? -11.715 -6.737 22.849 1.00 80.38 178 THR A N 1
ATOM 1380 C CA . THR A 1 178 ? -11.726 -8.118 22.341 1.00 80.38 178 THR A CA 1
ATOM 1381 C C . THR A 1 178 ? -11.077 -8.275 20.963 1.00 80.38 178 THR A C 1
ATOM 1383 O O . THR A 1 178 ? -11.016 -9.390 20.446 1.00 80.38 178 THR A O 1
ATOM 1386 N N . LEU A 1 179 ? -10.580 -7.187 20.359 1.00 80.88 179 LEU A N 1
ATOM 1387 C CA . LEU A 1 179 ? -9.901 -7.233 19.064 1.00 80.88 179 LEU A CA 1
ATOM 1388 C C . LEU A 1 179 ? -8.637 -8.092 19.132 1.00 80.88 179 LEU A C 1
ATOM 1390 O O . LEU A 1 179 ? -7.791 -7.927 20.014 1.00 80.88 179 LEU A O 1
ATOM 1394 N N . ASN A 1 180 ? -8.485 -8.972 18.144 1.00 82.50 180 ASN A N 1
ATOM 1395 C CA . ASN A 1 180 ? -7.300 -9.803 18.009 1.00 82.50 180 ASN A CA 1
ATOM 1396 C C . ASN A 1 180 ? -6.053 -8.935 17.741 1.00 82.50 180 ASN A C 1
ATOM 1398 O O . ASN A 1 180 ? -6.113 -7.891 17.083 1.00 82.50 180 ASN A O 1
ATOM 1402 N N . GLN A 1 181 ? -4.894 -9.379 18.230 1.00 80.75 181 GLN A N 1
ATOM 1403 C CA . GLN A 1 181 ? -3.619 -8.681 18.061 1.00 80.75 181 GLN A CA 1
ATOM 1404 C C . GLN A 1 181 ? -3.213 -8.575 16.582 1.00 80.75 181 GLN A C 1
ATOM 1406 O O . GLN A 1 181 ? -2.625 -7.572 16.175 1.00 80.75 181 GLN A O 1
ATOM 1411 N N . GLU A 1 182 ? -3.588 -9.568 15.771 1.00 77.88 182 GLU A N 1
ATOM 1412 C CA . GLU A 1 182 ? -3.439 -9.543 14.311 1.00 77.88 182 GLU A CA 1
ATOM 1413 C C . GLU A 1 182 ? -4.187 -8.342 13.708 1.00 77.88 182 GLU A C 1
ATOM 1415 O O . GLU A 1 182 ? -3.582 -7.498 13.047 1.00 77.88 182 GLU A O 1
ATOM 1420 N N . THR A 1 183 ? -5.466 -8.185 14.046 1.00 77.12 183 THR A N 1
ATOM 1421 C CA . THR A 1 183 ? -6.342 -7.103 13.579 1.00 77.12 183 THR A CA 1
ATOM 1422 C C . THR A 1 183 ? -5.847 -5.730 14.019 1.00 77.12 183 THR A C 1
ATOM 1424 O O . THR A 1 183 ? -5.832 -4.788 13.229 1.00 77.12 183 THR A O 1
ATOM 1427 N N . LEU A 1 184 ? -5.357 -5.613 15.256 1.00 77.81 184 LEU A N 1
ATOM 1428 C CA . LEU A 1 184 ? -4.734 -4.385 15.753 1.00 77.81 184 LEU A CA 1
ATOM 1429 C C . LEU A 1 184 ? -3.473 -4.013 14.969 1.00 77.81 184 LEU A C 1
ATOM 1431 O O . LEU A 1 184 ? -3.259 -2.833 14.692 1.00 77.81 184 LEU A O 1
ATOM 1435 N N . SER A 1 185 ? -2.654 -4.996 14.591 1.00 77.62 185 SER A N 1
ATOM 1436 C CA . SER A 1 185 ? -1.453 -4.751 13.788 1.00 77.62 185 SER A CA 1
ATOM 1437 C C . SER A 1 185 ? -1.798 -4.288 12.367 1.00 77.62 185 SER A C 1
ATOM 1439 O O . SER A 1 185 ? -1.163 -3.365 11.854 1.00 77.62 185 SER A O 1
ATOM 1441 N N . THR A 1 186 ? -2.852 -4.844 11.763 1.00 78.19 186 THR A N 1
ATOM 1442 C CA . THR A 1 186 ? -3.350 -4.428 10.445 1.00 78.19 186 THR A CA 1
ATOM 1443 C C . THR A 1 186 ? -3.956 -3.027 10.507 1.00 78.19 186 THR A C 1
ATOM 1445 O O . THR A 1 186 ? -3.630 -2.183 9.678 1.00 78.19 186 THR A O 1
ATOM 1448 N N . LEU A 1 187 ? -4.756 -2.724 11.533 1.00 74.50 187 LEU A N 1
ATOM 1449 C CA . LEU A 1 187 ? -5.316 -1.385 11.759 1.00 74.50 187 LEU A CA 1
ATOM 1450 C C . LEU A 1 187 ? -4.221 -0.344 12.023 1.00 74.50 187 LEU A C 1
ATOM 1452 O O . LEU A 1 187 ? -4.322 0.787 11.557 1.00 74.50 187 LEU A O 1
ATOM 1456 N N . ALA A 1 188 ? -3.148 -0.715 12.726 1.00 74.75 188 ALA A N 1
ATOM 1457 C CA . ALA A 1 188 ? -1.988 0.154 12.902 1.00 74.75 188 ALA A CA 1
ATOM 1458 C C . ALA A 1 188 ? -1.274 0.425 11.568 1.00 74.75 188 ALA A C 1
ATOM 1460 O O . ALA A 1 188 ? -0.879 1.560 11.321 1.00 74.75 188 ALA A O 1
ATOM 1461 N N . ARG A 1 189 ? -1.156 -0.573 10.679 1.00 70.25 189 ARG A N 1
ATOM 1462 C CA . ARG A 1 189 ? -0.629 -0.359 9.319 1.00 70.25 189 ARG A CA 1
ATOM 1463 C C . ARG A 1 189 ? -1.509 0.598 8.518 1.00 70.25 189 ARG A C 1
ATOM 1465 O O . ARG A 1 189 ? -0.966 1.528 7.934 1.00 70.25 189 ARG A O 1
ATOM 1472 N N . MET A 1 190 ? -2.832 0.426 8.567 1.00 69.50 190 MET A N 1
ATOM 1473 C CA . MET A 1 190 ? -3.797 1.321 7.910 1.00 69.50 190 MET A CA 1
ATOM 1474 C C . MET A 1 190 ? -3.715 2.761 8.449 1.00 69.50 190 MET A C 1
ATOM 1476 O O . MET A 1 190 ? -3.752 3.720 7.680 1.00 69.50 190 MET A O 1
ATOM 1480 N N . GLY A 1 191 ? -3.548 2.920 9.767 1.00 60.97 191 GLY A N 1
ATOM 1481 C CA . GLY A 1 191 ? -3.422 4.225 10.420 1.00 60.97 191 GLY A CA 1
ATOM 1482 C C . GLY A 1 191 ? -2.087 4.935 10.173 1.00 60.97 191 GLY A C 1
ATOM 1483 O O . GLY A 1 191 ? -2.050 6.158 10.187 1.00 60.97 191 GLY A O 1
ATOM 1484 N N . VAL A 1 192 ? -0.999 4.200 9.917 1.00 51.19 192 VAL A N 1
ATOM 1485 C CA . VAL A 1 192 ? 0.319 4.772 9.564 1.00 51.19 192 VAL A CA 1
ATOM 1486 C C . VAL A 1 192 ? 0.378 5.198 8.090 1.00 51.19 192 VAL A C 1
ATOM 1488 O O . VAL A 1 192 ? 1.145 6.090 7.739 1.00 51.19 192 VAL A O 1
ATOM 1491 N N . THR A 1 193 ? -0.445 4.600 7.224 1.00 44.78 193 THR A N 1
ATOM 1492 C CA . THR A 1 193 ? -0.591 5.008 5.814 1.00 44.78 193 THR A CA 1
ATOM 1493 C C . THR A 1 193 ? -1.551 6.181 5.594 1.00 44.78 193 THR A C 1
ATOM 1495 O O . THR A 1 193 ? -1.635 6.685 4.476 1.00 44.78 193 THR A O 1
ATOM 1498 N N . ALA A 1 194 ? -2.252 6.633 6.636 1.00 36.31 194 ALA A N 1
ATOM 1499 C CA . ALA A 1 194 ? -3.073 7.837 6.617 1.00 36.31 194 ALA A CA 1
ATOM 1500 C C . ALA A 1 194 ? -2.276 9.007 7.232 1.00 36.31 194 ALA A C 1
ATOM 1502 O O . ALA A 1 194 ? -2.153 9.050 8.457 1.00 36.31 194 ALA A O 1
ATOM 1503 N N . PRO A 1 195 ? -1.705 9.930 6.432 1.00 34.50 195 PRO A N 1
ATOM 1504 C CA . PRO A 1 195 ? -1.087 11.140 6.974 1.00 34.50 195 PRO A CA 1
ATOM 1505 C C . PRO A 1 195 ? -2.109 12.067 7.653 1.00 34.50 195 PRO A C 1
ATOM 1507 O O . PRO A 1 195 ? -3.302 12.088 7.256 1.00 34.50 195 PRO A O 1
#

Radius of gyration: 21.85 Å; chains: 1; bounding box: 53×25×62 Å

Secondary structure (DSSP, 8-state):
-HHHHHHHHHHHHHHHHHHHHHTT-TTHHHHHHHHHHHHHHHHHH-HHHHHT-HHHHHHHHHHHHHHHHHHHHH-TTT-HHHHHHHHHHHHHHHHHHHHSSS--HHHHHHHHHHHHHHHHHHHHHHHHHHHHHHHHHHTHHHHHHHHHHHHHHH-S---HHHHHHHHHHHH-GGGGTT--HHHHHHHHHHHHS--